Protein AF-A0A2D6NV90-F1 (afdb_monomer)

Mean predicted aligned error: 15.28 Å

Nearest PDB structures (foldseek):
  8e0m-assembly2_D  TM=3.279E-01  e=1.703E-01  synthetic construct
  8e0n-assembly1_A  TM=3.450E-01  e=5.680E-01  synthetic construct
  8e0o-assembly1_C  TM=3.415E-01  e=1.037E+00  synthetic construct
  6xr2-assembly1_C  TM=2.673E-01  e=6.603E-01  synthetic construct
  6xr2-assembly2_F  TM=3.055E-01  e=1.894E+00  synthetic construct

pLDDT: mean 77.91, std 15.34, range [31.02, 94.12]

Radius of gyration: 30.26 Å; Cα contacts (8 Å, |Δi|>4): 148; chains: 1; bounding box: 79×65×64 Å

Secondary structure (DSSP, 8-state):
--HHHHHHHHHHHTT-PPPHHHHHHHHHHHHTTS-GGGGSS-HHHHHHHHHHHHHHHHHHHHHHHHHHHTPPTTSTTHHHHHHHHHHHHHHS-HHHHHHHHHHHHHHHHHHHHHHHHH--SHHHHHHHHHHHHHHHHHHHHHHHHHTTTS-HHHHHHHHHHHHHHHHHHHHHHHHHHHHHS----TTTTS--HHHHHHHHHHHHHHGGGTS-HHHHHHHHHHHHTT-HHHHHHHHHHHHHHHHHHHHHHHHHTT-

Foldseek 3Di:
DDVVVVVVVVVVVVPDDDDPVRVVVVVVVVVVVPPPVVVVPPVVVVVVVVVCVVVVVVVVVVVLQVVLCPDAPPDPSVVVVVVVLVVVLVPDDPLCNLVSVLVVLLVNLVSLLVVLVVDDDLVVSLVSLLVSLVVLLVSLVVLVVSCVRDPVVSSVVSNVSSVVSLLVSLLSNLVVCCVPPPPPPPCSVPDGSVNSLVVLVVLLVVCVVVDDPVLNVVLVVCNVSSSVSVSVVSSSVSVVVVVVVVVVVVVVVVD

Sequence (255 aa):
MQNSDLIKKLQKLKSIQPSRAWLFNNREKLANQIPEDLWKVPGWSMAVLSLVLVVGTASLMIGIVGAAQNSLPGEVLHSLKIVSEKAQVSFVSQNKKAQLEVKFVENRVEELNQVLNNEKEPKKKVSKAREVSKKITQYKKELEQAKEEIPELAVDQVMEQAQEVSDQTLKIVASVNSDENGLELQNTQEISTEEIIARIQADLEEKEAELGEEALKQARLYFESGDYVLVLELLTNLENYDIITNIEKLEEAKE

Solvent-accessible surface area (backbone atoms only — not comparable to full-atom values): 14350 Å² total; per-residue (Å²): 135,62,70,69,61,53,52,54,53,53,58,59,53,74,72,61,73,80,50,70,69,57,52,52,58,48,50,54,55,53,55,73,68,52,63,74,69,74,73,68,58,56,73,65,58,58,53,49,51,51,47,49,50,52,53,49,52,50,50,51,50,52,51,53,51,57,56,14,69,75,40,43,92,90,42,86,44,23,64,55,33,56,52,52,51,55,50,51,51,73,77,45,58,76,96,49,33,64,63,50,51,52,51,51,49,41,52,50,47,53,39,47,47,48,58,54,72,71,45,80,52,69,74,59,32,37,58,48,26,56,55,44,42,59,51,43,52,52,49,52,53,53,45,62,64,43,48,81,80,45,69,57,74,66,46,50,56,43,47,50,53,38,48,53,48,44,48,52,25,39,51,51,44,54,51,52,51,23,77,78,72,70,48,78,59,81,61,55,90,76,62,50,67,65,57,54,51,54,47,54,51,50,53,50,63,66,39,51,85,75,41,52,73,67,58,44,51,51,37,49,54,28,50,76,69,66,38,54,57,60,29,50,49,52,63,55,51,49,67,51,46,57,54,53,56,49,48,53,55,56,53,65,73,71,113

Structure (mmCIF, N/CA/C/O backbone):
data_AF-A0A2D6NV90-F1
#
_entry.id   AF-A0A2D6NV90-F1
#
loop_
_atom_site.group_PDB
_atom_site.id
_atom_site.type_symbol
_atom_site.label_atom_id
_atom_site.label_alt_id
_atom_site.label_comp_id
_atom_site.label_asym_id
_atom_site.label_entity_id
_atom_site.label_seq_id
_atom_site.pdbx_PDB_ins_code
_atom_site.Cartn_x
_atom_site.Cartn_y
_atom_site.Cartn_z
_atom_site.occupancy
_atom_site.B_iso_or_equiv
_atom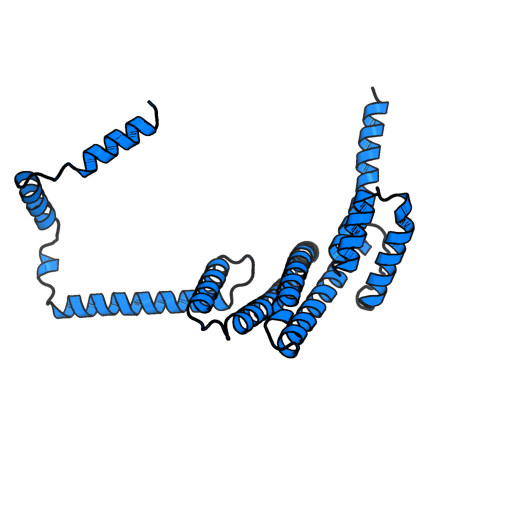_site.auth_seq_id
_atom_site.auth_comp_id
_atom_site.auth_asym_id
_atom_site.auth_atom_id
_atom_site.pdbx_PDB_model_num
ATOM 1 N N . MET A 1 1 ? 11.932 47.421 -1.265 1.00 53.19 1 MET A N 1
ATOM 2 C CA . MET A 1 1 ? 12.118 47.108 -2.703 1.00 53.19 1 MET A CA 1
ATOM 3 C C . MET A 1 1 ? 11.218 45.935 -3.043 1.00 53.19 1 MET A C 1
ATOM 5 O O . MET A 1 1 ? 11.250 44.965 -2.300 1.00 53.19 1 MET A O 1
ATOM 9 N N . GLN A 1 2 ? 10.389 46.031 -4.085 1.00 69.88 2 GLN A N 1
ATOM 10 C CA . GLN A 1 2 ? 9.477 44.949 -4.474 1.00 69.88 2 GLN A CA 1
ATOM 11 C C . GLN A 1 2 ? 10.210 43.905 -5.335 1.00 69.88 2 GLN A C 1
ATOM 13 O O . GLN A 1 2 ? 11.071 44.254 -6.143 1.00 69.88 2 GLN A O 1
ATOM 18 N N . ASN A 1 3 ? 9.866 42.623 -5.178 1.00 69.94 3 ASN A N 1
ATOM 19 C CA . ASN A 1 3 ? 10.500 41.498 -5.888 1.00 69.94 3 ASN A CA 1
ATOM 20 C C . ASN A 1 3 ? 10.468 41.650 -7.420 1.00 69.94 3 ASN A C 1
ATOM 22 O O . ASN A 1 3 ? 11.386 41.214 -8.115 1.00 69.94 3 ASN A O 1
ATOM 26 N N . SER A 1 4 ? 9.450 42.330 -7.946 1.00 75.38 4 SER A N 1
ATOM 27 C CA . SER A 1 4 ? 9.296 42.653 -9.366 1.00 75.38 4 SER A CA 1
ATOM 28 C C . SER A 1 4 ? 10.428 43.531 -9.916 1.00 75.38 4 SER A C 1
ATOM 30 O O . SER A 1 4 ? 10.895 43.307 -11.035 1.00 75.38 4 SER A O 1
ATOM 32 N N . ASP A 1 5 ? 10.928 44.488 -9.131 1.00 83.12 5 ASP A N 1
ATOM 33 C CA . ASP A 1 5 ? 12.037 45.362 -9.531 1.00 83.12 5 ASP A CA 1
ATOM 34 C C . ASP A 1 5 ? 13.367 44.609 -9.569 1.00 83.12 5 ASP A C 1
ATOM 36 O O . ASP A 1 5 ? 14.231 44.881 -10.408 1.00 83.12 5 ASP A O 1
ATOM 40 N N . LEU A 1 6 ? 13.526 43.634 -8.675 1.00 80.88 6 LEU A N 1
ATOM 41 C CA . LEU A 1 6 ? 14.703 42.774 -8.597 1.00 80.88 6 LEU A CA 1
ATOM 42 C C . LEU A 1 6 ? 14.763 41.833 -9.808 1.00 80.88 6 LEU A C 1
ATOM 44 O O . LEU A 1 6 ? 15.796 41.745 -10.469 1.00 80.88 6 LEU A O 1
ATOM 48 N N . ILE A 1 7 ? 13.626 41.238 -10.180 1.00 83.00 7 ILE A N 1
ATOM 49 C CA . ILE A 1 7 ? 13.489 40.397 -11.380 1.00 83.00 7 ILE A CA 1
ATOM 50 C C . ILE A 1 7 ? 13.808 41.195 -12.653 1.00 83.00 7 ILE A C 1
ATOM 52 O O . ILE A 1 7 ? 14.578 40.728 -13.494 1.00 83.00 7 ILE A O 1
ATOM 56 N N . LYS A 1 8 ? 13.302 42.429 -12.780 1.00 82.31 8 LYS A N 1
ATOM 57 C CA . LYS A 1 8 ? 13.612 43.304 -13.927 1.00 82.31 8 LYS A CA 1
ATOM 58 C C . LYS A 1 8 ? 15.099 43.663 -14.009 1.00 82.31 8 LYS A C 1
ATOM 60 O O . LYS A 1 8 ? 15.662 43.706 -15.104 1.00 82.31 8 LYS A O 1
ATOM 65 N N . LYS A 1 9 ? 15.760 43.908 -12.872 1.00 82.25 9 LYS A N 1
ATOM 66 C CA . LYS A 1 9 ? 17.211 44.166 -12.824 1.00 82.25 9 LYS A CA 1
ATOM 67 C C . LYS A 1 9 ? 18.023 42.930 -13.214 1.00 82.25 9 LYS A C 1
ATOM 69 O O . LYS A 1 9 ? 18.954 43.056 -14.002 1.00 82.25 9 LYS A O 1
ATOM 74 N N . LEU A 1 10 ? 17.636 41.744 -12.745 1.00 81.69 10 LEU A N 1
ATOM 75 C CA . LEU A 1 10 ? 18.283 40.478 -13.110 1.00 81.69 10 LEU A CA 1
ATOM 76 C C . LEU A 1 10 ? 18.128 40.157 -14.604 1.00 81.69 10 LEU A C 1
ATOM 78 O O . LEU A 1 10 ? 19.083 39.723 -15.245 1.00 81.69 10 LEU A O 1
ATOM 82 N N . GLN A 1 11 ? 16.964 40.437 -15.194 1.00 82.38 11 GLN A N 1
ATOM 83 C CA . GLN A 1 11 ? 16.749 40.267 -16.634 1.00 82.38 11 GLN A CA 1
ATOM 84 C C . GLN A 1 11 ? 17.648 41.180 -17.483 1.00 82.38 11 GLN A C 1
ATOM 86 O O . GLN A 1 11 ? 18.119 40.749 -18.531 1.00 82.38 11 GLN A O 1
ATOM 91 N N . LYS A 1 12 ? 17.966 42.397 -17.018 1.00 83.12 12 LYS A N 1
ATOM 92 C CA . LYS A 1 12 ? 18.935 43.282 -17.694 1.00 83.12 12 LYS A CA 1
ATOM 93 C C . LYS A 1 12 ? 20.376 42.765 -17.640 1.00 83.12 12 LYS A C 1
ATOM 95 O O . LYS A 1 12 ? 21.166 43.078 -18.526 1.00 83.12 12 LYS A O 1
ATOM 100 N N . LEU A 1 13 ? 20.732 41.965 -16.635 1.00 79.94 13 LEU A N 1
ATOM 101 C CA . LEU A 1 13 ? 22.067 41.363 -16.542 1.00 79.94 13 LEU A CA 1
ATOM 102 C C . LEU A 1 13 ? 22.249 40.203 -17.530 1.00 79.94 13 LEU A C 1
ATOM 104 O O . LEU A 1 13 ? 23.360 39.989 -18.003 1.00 79.94 13 LEU A O 1
ATOM 108 N N . LYS A 1 14 ? 21.166 39.511 -17.922 1.00 75.44 14 LYS A N 1
ATOM 109 C CA . LYS A 1 14 ? 21.206 38.456 -18.956 1.00 75.44 14 LYS A CA 1
ATOM 110 C C . LYS A 1 14 ? 21.685 38.958 -20.325 1.00 75.44 14 LYS A C 1
ATOM 112 O O . LYS A 1 14 ? 22.205 38.164 -21.099 1.00 75.44 14 LYS A O 1
ATOM 117 N N . SER A 1 15 ? 21.513 40.248 -20.627 1.00 78.06 15 SER A N 1
ATOM 118 C CA . SER A 1 15 ? 21.966 40.861 -21.886 1.00 78.06 15 SER A CA 1
ATOM 119 C C . SER A 1 15 ? 23.406 41.383 -21.852 1.00 78.06 15 SER A C 1
ATOM 121 O O . SER A 1 15 ? 23.913 41.820 -22.883 1.00 78.06 15 SER A O 1
ATOM 123 N N . ILE A 1 16 ? 24.078 41.359 -20.696 1.00 80.88 16 ILE A N 1
ATOM 124 C CA . ILE A 1 16 ? 25.475 41.790 -20.591 1.00 80.88 16 ILE A CA 1
ATOM 125 C C . ILE A 1 16 ? 26.361 40.627 -21.031 1.00 80.88 16 ILE A C 1
ATOM 127 O O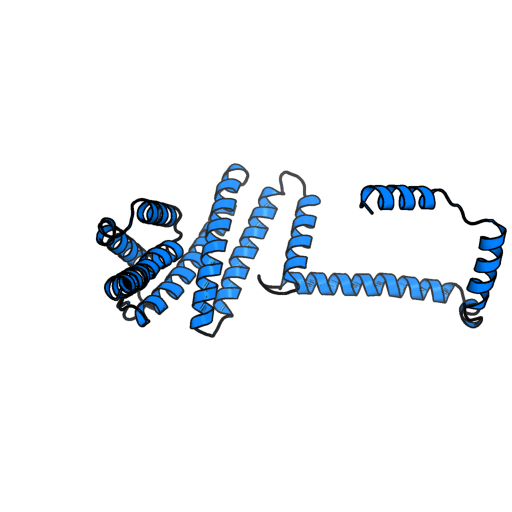 . ILE A 1 16 ? 26.567 39.668 -20.291 1.00 80.88 16 ILE A O 1
ATOM 131 N N . GLN A 1 17 ? 26.894 40.714 -22.247 1.00 80.88 17 GLN A N 1
ATOM 132 C CA . GLN A 1 17 ? 27.950 39.809 -22.684 1.00 80.88 17 GLN A CA 1
ATOM 133 C C . GLN A 1 17 ? 29.301 40.287 -22.136 1.00 80.88 17 GLN A C 1
ATOM 135 O O . GLN A 1 17 ? 29.578 41.491 -22.151 1.00 80.88 17 GLN A O 1
ATOM 140 N N . PRO A 1 18 ? 30.161 39.374 -21.657 1.00 80.06 18 PRO A N 1
ATOM 141 C CA . PRO A 1 18 ? 31.500 39.744 -21.235 1.00 80.06 18 PRO A CA 1
ATOM 142 C C . PRO A 1 18 ? 32.280 40.320 -22.420 1.00 80.06 18 PRO A C 1
ATOM 144 O O . PRO A 1 18 ? 32.229 39.802 -23.538 1.00 80.06 18 PRO A O 1
ATOM 147 N N . SER A 1 19 ? 33.020 41.401 -22.179 1.00 88.00 19 SER A N 1
ATOM 148 C CA . SER A 1 19 ? 33.868 41.989 -23.214 1.00 88.00 19 SER A CA 1
ATOM 149 C C . SER A 1 19 ? 34.953 40.994 -23.638 1.00 88.00 19 SER A C 1
ATOM 151 O O . SER A 1 19 ? 35.414 40.174 -22.839 1.00 88.00 19 SER A O 1
ATOM 153 N N . ARG A 1 20 ? 35.414 41.082 -24.893 1.00 86.88 20 ARG A N 1
ATOM 154 C CA . ARG A 1 20 ? 36.513 40.228 -25.379 1.00 86.88 20 ARG A CA 1
ATOM 155 C C . ARG A 1 20 ? 37.744 40.322 -24.474 1.00 86.88 20 ARG A C 1
ATOM 157 O O . ARG A 1 20 ? 38.328 39.297 -24.155 1.00 86.88 20 ARG A O 1
ATOM 164 N N . ALA A 1 21 ? 38.089 41.522 -24.007 1.00 88.75 21 ALA A N 1
ATOM 165 C CA . ALA A 1 21 ? 39.213 41.735 -23.095 1.00 88.75 21 ALA A CA 1
ATOM 166 C C . ALA A 1 21 ? 39.038 40.991 -21.759 1.00 88.75 21 ALA A C 1
ATOM 168 O O . ALA A 1 21 ? 39.978 40.369 -21.270 1.00 88.75 21 ALA A O 1
ATOM 169 N N .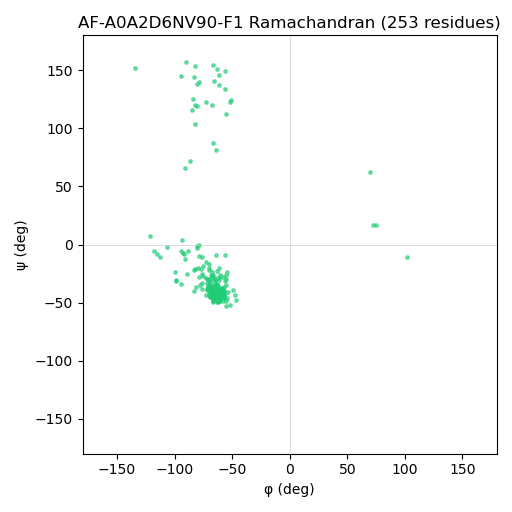 TRP A 1 22 ? 37.826 40.996 -21.194 1.00 88.75 22 TRP A N 1
ATOM 170 C CA . TRP A 1 22 ? 37.527 40.230 -19.986 1.00 88.75 22 TRP A CA 1
ATOM 171 C C . TRP A 1 22 ? 37.646 38.721 -20.235 1.00 88.75 22 TRP A C 1
ATOM 173 O O . TRP A 1 22 ? 38.246 38.021 -19.423 1.00 88.75 22 TRP A O 1
ATOM 183 N N . LEU A 1 23 ? 37.143 38.219 -21.369 1.00 88.69 23 LEU A N 1
ATOM 184 C CA . LEU A 1 23 ? 37.265 36.802 -21.735 1.00 88.69 23 LEU A CA 1
ATOM 185 C C . LEU A 1 23 ? 38.727 36.370 -21.893 1.00 88.69 23 LEU A C 1
ATOM 187 O O . LEU A 1 23 ? 39.099 35.325 -21.368 1.00 88.69 23 LEU A O 1
ATOM 191 N N . PHE A 1 24 ? 39.557 37.170 -22.567 1.00 88.62 24 PHE A N 1
ATOM 192 C CA . PHE A 1 24 ? 40.983 36.874 -22.737 1.00 88.62 24 PHE A CA 1
ATOM 193 C C . PHE A 1 24 ? 41.720 36.827 -21.393 1.00 88.62 24 PHE A C 1
ATOM 195 O O . PHE A 1 24 ? 42.359 35.820 -21.094 1.00 88.62 24 PHE A O 1
ATOM 202 N N . ASN A 1 25 ? 41.540 37.839 -20.539 1.00 88.62 25 ASN A N 1
ATOM 203 C CA . ASN A 1 25 ? 42.205 37.896 -19.234 1.00 88.62 25 ASN A CA 1
ATOM 204 C C . ASN A 1 25 ? 41.769 36.766 -18.291 1.00 88.62 25 ASN A C 1
ATOM 206 O O . ASN A 1 25 ? 42.568 36.275 -17.496 1.00 88.62 25 ASN A O 1
ATOM 210 N N . ASN A 1 26 ? 40.501 36.347 -18.346 1.00 85.56 26 ASN A N 1
ATOM 211 C CA . ASN A 1 26 ? 40.032 35.232 -17.524 1.00 85.56 26 ASN A CA 1
ATOM 212 C C . ASN A 1 26 ? 40.461 33.882 -18.093 1.00 85.56 26 ASN A C 1
ATOM 214 O O . ASN A 1 26 ? 40.797 32.990 -17.323 1.00 85.56 26 ASN A O 1
ATOM 218 N N . ARG A 1 27 ? 40.515 33.731 -19.421 1.00 86.12 27 ARG A N 1
ATOM 219 C CA . ARG A 1 27 ? 41.008 32.505 -20.055 1.00 86.12 27 ARG A CA 1
ATOM 220 C C . ARG A 1 27 ? 42.461 32.233 -19.686 1.00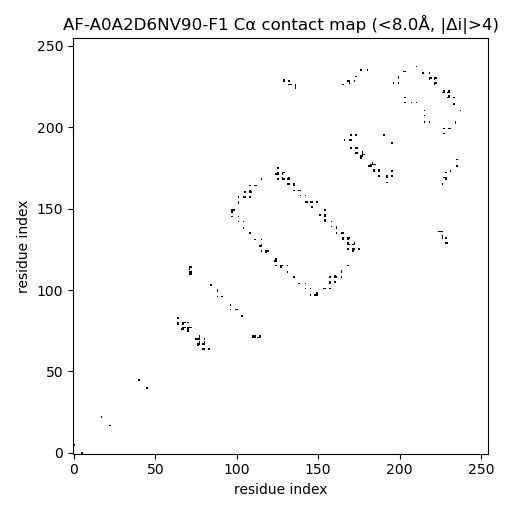 86.12 27 ARG A C 1
ATOM 222 O O . ARG A 1 27 ? 42.787 31.098 -19.371 1.00 86.12 27 ARG A O 1
ATOM 229 N N . GLU A 1 28 ? 43.302 33.259 -19.689 1.00 83.88 28 GLU A N 1
ATOM 230 C CA . GLU A 1 28 ? 44.704 33.143 -19.284 1.00 83.88 28 GLU A CA 1
ATOM 231 C C . GLU A 1 28 ? 44.838 32.772 -17.799 1.00 83.88 28 GLU A C 1
ATOM 233 O O . GLU A 1 28 ? 45.548 31.831 -17.453 1.00 83.88 28 GLU A O 1
ATOM 238 N N . LYS A 1 29 ? 44.074 33.429 -16.916 1.00 85.75 29 LYS A N 1
ATOM 239 C CA . LYS A 1 29 ? 44.059 33.100 -15.481 1.00 85.75 29 LYS A CA 1
ATOM 240 C C . LYS A 1 29 ? 43.588 31.674 -15.201 1.00 85.75 29 LYS A C 1
ATOM 242 O O . LYS A 1 29 ? 44.168 31.015 -14.348 1.00 85.75 29 LYS A O 1
ATOM 247 N N . LEU A 1 30 ? 42.557 31.205 -15.903 1.00 83.44 30 LEU A N 1
ATOM 248 C CA . LEU A 1 30 ? 42.047 29.840 -15.766 1.00 83.44 30 LEU A CA 1
ATOM 249 C C . LEU A 1 30 ? 43.023 28.814 -16.347 1.00 83.44 30 LEU A C 1
ATOM 251 O O . LEU A 1 30 ? 43.231 27.773 -15.737 1.00 83.44 30 LEU A O 1
ATOM 255 N N . ALA A 1 31 ? 43.658 29.114 -17.483 1.00 78.00 31 ALA A N 1
ATOM 256 C CA . ALA A 1 31 ? 44.674 28.245 -18.073 1.00 78.00 31 ALA A CA 1
ATOM 257 C C . ALA A 1 31 ? 45.870 28.055 -17.128 1.00 78.00 31 ALA A C 1
ATOM 259 O O . ALA A 1 31 ? 46.335 26.933 -16.961 1.00 78.00 31 ALA A O 1
ATOM 260 N N . ASN A 1 32 ? 46.288 29.118 -16.436 1.00 78.88 32 ASN A N 1
ATOM 261 C CA . ASN A 1 32 ? 47.392 29.079 -15.474 1.00 78.88 32 ASN A CA 1
ATOM 262 C C . ASN A 1 32 ? 47.025 28.421 -14.127 1.00 78.88 32 ASN A C 1
ATOM 264 O O . ASN A 1 32 ? 47.909 28.172 -13.312 1.00 78.88 32 ASN A O 1
ATOM 268 N N . GLN A 1 33 ? 45.739 28.148 -13.867 1.00 81.06 33 GLN A N 1
ATOM 269 C CA . GLN A 1 33 ? 45.278 27.404 -12.684 1.00 81.06 33 GLN A CA 1
ATOM 270 C C . GLN A 1 33 ? 45.185 25.892 -12.925 1.00 81.06 33 GLN A C 1
ATOM 272 O O . GLN A 1 33 ? 45.034 25.134 -11.968 1.00 81.06 33 GLN A O 1
ATOM 277 N N . ILE A 1 34 ? 45.268 25.443 -14.180 1.00 72.94 34 ILE A N 1
ATOM 278 C CA . ILE A 1 34 ? 45.295 24.020 -14.516 1.00 72.94 34 ILE A CA 1
ATOM 279 C C . ILE A 1 34 ? 46.753 23.554 -14.388 1.00 72.94 34 ILE A C 1
ATOM 281 O O . ILE A 1 34 ? 47.595 24.047 -15.139 1.00 72.94 34 ILE A O 1
ATOM 285 N N . PRO A 1 35 ? 47.088 22.635 -13.463 1.00 76.75 35 PRO A N 1
ATOM 286 C CA . PRO A 1 35 ? 48.463 22.171 -13.296 1.00 76.75 35 PRO A CA 1
ATOM 287 C C . PRO A 1 35 ? 49.021 21.602 -14.607 1.00 76.75 35 PRO A C 1
ATOM 289 O O . PRO A 1 35 ? 48.353 20.810 -15.273 1.00 76.75 35 PRO A O 1
ATOM 292 N N . GLU A 1 36 ? 50.251 21.986 -14.971 1.00 69.00 36 GLU A N 1
ATOM 293 C CA . GLU A 1 36 ? 50.894 21.599 -16.241 1.00 69.00 36 GLU A CA 1
ATOM 294 C C . GLU A 1 36 ? 50.952 20.077 -16.457 1.00 69.00 36 GLU A C 1
ATOM 296 O O . GLU A 1 36 ? 50.945 19.598 -17.591 1.00 69.00 36 GLU A O 1
ATOM 301 N N . ASP A 1 37 ? 50.953 19.299 -15.374 1.00 69.19 37 ASP A N 1
ATOM 302 C CA . ASP A 1 37 ? 50.997 17.838 -15.419 1.00 69.19 37 ASP A CA 1
ATOM 303 C C . ASP A 1 37 ? 49.697 17.199 -15.938 1.00 69.19 37 ASP A C 1
ATOM 305 O O . ASP A 1 37 ? 49.736 16.088 -16.469 1.00 69.19 37 ASP A O 1
ATOM 309 N N . LEU A 1 38 ? 48.562 17.912 -15.897 1.00 63.81 38 LEU A N 1
ATOM 310 C CA . LEU A 1 38 ? 47.307 17.467 -16.522 1.00 63.81 38 LEU A CA 1
ATOM 311 C C . LEU A 1 38 ? 47.358 17.497 -18.056 1.00 63.81 38 LEU A C 1
ATOM 313 O O . LEU A 1 38 ? 46.529 16.859 -18.696 1.00 63.81 38 LEU A O 1
ATOM 317 N N . TRP A 1 39 ? 48.321 18.195 -18.662 1.00 62.78 39 TRP A N 1
ATOM 318 C CA . TRP A 1 39 ? 48.512 18.214 -20.119 1.00 62.78 39 TRP A CA 1
ATOM 319 C C . TRP A 1 39 ? 49.499 17.146 -20.607 1.00 62.78 39 TRP A C 1
ATOM 321 O O . TRP A 1 39 ? 49.635 16.934 -21.810 1.00 62.78 39 TRP A O 1
ATOM 331 N N . LYS A 1 40 ? 50.175 16.455 -19.678 1.00 71.69 40 LYS A N 1
ATOM 332 C CA . LYS A 1 40 ? 51.143 15.382 -19.964 1.00 71.69 40 LYS A CA 1
ATOM 333 C C . LYS A 1 40 ? 50.510 13.988 -19.965 1.00 71.69 40 LYS A C 1
ATOM 335 O O . LYS A 1 40 ? 51.182 13.021 -20.321 1.00 71.69 40 LYS A O 1
ATOM 340 N N . VAL A 1 41 ? 49.237 13.860 -19.580 1.00 63.38 41 VAL A N 1
ATOM 341 C CA . VAL A 1 41 ? 48.518 12.581 -19.661 1.00 63.38 41 VAL A CA 1
ATOM 342 C C . VAL A 1 41 ? 48.204 12.272 -21.129 1.00 63.38 41 VAL A C 1
ATOM 344 O O . VAL A 1 41 ? 47.569 13.082 -21.806 1.00 63.38 41 VAL A O 1
ATOM 347 N N . PRO A 1 42 ? 48.646 11.120 -21.657 1.00 75.44 42 PRO A N 1
ATOM 348 C CA . PRO A 1 42 ? 48.423 10.785 -23.055 1.00 75.44 42 PRO A CA 1
ATOM 349 C C . PRO A 1 42 ? 46.921 10.601 -23.324 1.00 75.44 42 PRO A C 1
ATOM 351 O O . PRO A 1 42 ? 46.214 10.024 -22.511 1.00 75.44 42 PRO A O 1
ATOM 354 N N . GLY A 1 43 ? 46.408 11.064 -24.470 1.00 67.75 43 GLY A N 1
ATOM 355 C CA . GLY A 1 43 ? 44.955 11.180 -24.710 1.00 67.75 43 GLY A CA 1
ATOM 356 C C . GLY A 1 43 ? 44.122 9.900 -24.507 1.00 67.75 43 GLY A C 1
ATOM 357 O O . GLY A 1 43 ? 42.936 9.979 -24.193 1.00 67.75 43 GLY A O 1
ATOM 358 N N . TRP A 1 44 ? 44.737 8.718 -24.611 1.00 61.22 44 TRP A N 1
ATOM 359 C CA . TRP A 1 44 ? 44.090 7.440 -24.310 1.00 61.22 44 TRP A CA 1
ATOM 360 C C . TRP A 1 44 ? 43.824 7.234 -22.810 1.00 61.22 44 TRP A C 1
ATOM 362 O O . TRP A 1 44 ? 42.827 6.608 -22.466 1.00 61.22 44 TRP A O 1
ATOM 372 N N . SER A 1 45 ? 44.637 7.795 -21.907 1.00 70.12 45 SER A N 1
ATOM 373 C CA . SER A 1 45 ? 44.400 7.706 -20.460 1.00 70.12 45 SER A CA 1
ATOM 374 C C . SER A 1 45 ? 43.193 8.541 -20.030 1.00 70.12 45 SER A C 1
ATOM 376 O O . SER A 1 45 ? 42.422 8.094 -19.187 1.00 70.12 45 SER A O 1
ATOM 378 N N . MET A 1 46 ? 42.957 9.693 -20.667 1.00 72.88 46 MET A N 1
ATOM 379 C CA . MET A 1 46 ? 41.745 10.497 -20.456 1.00 72.88 46 MET A CA 1
ATOM 380 C C . MET A 1 46 ? 40.491 9.808 -21.008 1.00 72.88 46 MET A C 1
ATOM 382 O O . MET A 1 46 ? 39.433 9.888 -20.388 1.00 72.88 46 MET A O 1
ATOM 386 N N . ALA A 1 47 ? 40.606 9.093 -22.133 1.00 74.00 47 ALA A N 1
ATOM 387 C CA . ALA A 1 47 ? 39.514 8.288 -22.683 1.00 74.00 47 ALA A CA 1
ATOM 388 C C . ALA A 1 47 ? 39.188 7.061 -21.810 1.00 74.00 47 ALA A C 1
ATOM 390 O O . ALA A 1 47 ? 38.023 6.728 -21.613 1.00 74.00 47 ALA A O 1
ATOM 391 N N . VAL A 1 48 ? 40.204 6.405 -21.242 1.00 75.12 48 VAL A N 1
ATOM 392 C CA . VAL A 1 48 ? 40.009 5.308 -20.282 1.00 75.12 48 VAL A CA 1
ATOM 393 C C . VAL A 1 48 ? 39.417 5.837 -18.978 1.00 75.12 48 VAL A C 1
ATOM 395 O O . VAL A 1 48 ? 38.476 5.244 -18.461 1.00 75.12 48 VAL A O 1
ATOM 398 N N . LEU A 1 49 ? 39.902 6.973 -18.468 1.00 78.12 49 LEU A N 1
ATOM 399 C CA . LEU A 1 49 ? 39.367 7.594 -17.258 1.00 78.12 49 LEU A CA 1
ATOM 400 C C . LEU A 1 49 ? 37.898 7.988 -17.437 1.00 78.12 49 LEU A C 1
ATOM 402 O O . LEU A 1 49 ? 37.094 7.696 -16.559 1.00 78.12 49 LEU A O 1
ATOM 406 N N . SER A 1 50 ? 37.527 8.598 -18.569 1.00 76.31 50 SER A N 1
ATOM 407 C CA . SER A 1 50 ? 36.135 8.966 -18.848 1.00 76.31 50 SER A CA 1
ATOM 408 C C . SER A 1 50 ? 35.238 7.739 -19.003 1.00 76.31 50 SER A C 1
ATOM 410 O O . SER A 1 50 ? 34.141 7.724 -18.449 1.00 76.31 50 SER A O 1
ATOM 412 N N . LEU A 1 51 ? 35.713 6.682 -19.667 1.00 75.00 51 LEU A N 1
ATOM 413 C CA . LEU A 1 51 ? 34.986 5.420 -19.777 1.00 75.00 51 LEU A CA 1
ATOM 414 C C . LEU A 1 51 ? 34.786 4.763 -18.405 1.00 75.00 51 LEU A C 1
ATOM 416 O O . LEU A 1 51 ? 33.675 4.348 -18.094 1.00 75.00 51 LEU A O 1
ATOM 420 N N . VAL A 1 52 ? 35.820 4.710 -17.563 1.00 76.00 52 VAL A N 1
ATOM 421 C CA . VAL A 1 52 ? 35.727 4.179 -16.192 1.00 76.00 52 VAL A CA 1
ATOM 422 C C . VAL A 1 52 ? 34.778 5.020 -15.344 1.00 76.00 52 VAL A C 1
ATOM 424 O O . VAL A 1 52 ? 34.007 4.462 -14.571 1.00 76.00 52 VAL A O 1
ATOM 427 N N . LEU A 1 53 ? 34.770 6.344 -15.509 1.00 77.31 53 LEU A N 1
ATOM 428 C CA . LEU A 1 53 ? 33.833 7.224 -14.812 1.00 77.31 53 LEU A CA 1
ATOM 429 C C . LEU A 1 53 ? 32.393 6.963 -15.261 1.00 77.31 53 LEU A C 1
ATOM 431 O O . LEU A 1 53 ? 31.513 6.829 -14.419 1.00 77.31 53 LEU A O 1
ATOM 435 N N . VAL A 1 54 ? 32.146 6.827 -16.564 1.00 76.94 54 VAL A N 1
ATOM 436 C CA . VAL A 1 54 ? 30.810 6.541 -17.113 1.00 76.94 54 VAL A CA 1
ATOM 437 C C . VAL A 1 54 ? 30.329 5.148 -16.705 1.00 76.94 54 VAL A C 1
ATOM 439 O O . VAL A 1 54 ? 29.225 5.008 -16.191 1.00 76.94 54 VAL A O 1
ATOM 442 N N . VAL A 1 55 ? 31.156 4.115 -16.871 1.00 72.25 55 VAL A N 1
ATOM 443 C CA . VAL A 1 55 ? 30.800 2.733 -16.514 1.00 72.25 55 VAL A CA 1
ATOM 444 C C . VAL A 1 55 ? 30.689 2.569 -14.999 1.00 72.25 55 VAL A C 1
ATOM 446 O O . VAL A 1 55 ? 29.759 1.927 -14.515 1.00 72.25 55 VAL A O 1
ATOM 449 N N . GLY A 1 56 ? 31.596 3.178 -14.235 1.00 69.62 56 GLY A N 1
ATOM 450 C CA . GLY A 1 56 ? 31.586 3.150 -12.776 1.00 69.62 56 GLY A CA 1
ATOM 451 C C . GLY A 1 56 ? 30.366 3.860 -12.196 1.00 69.62 56 GLY A C 1
ATOM 452 O O . GLY A 1 56 ? 29.680 3.297 -11.347 1.00 69.62 56 GLY A O 1
ATOM 453 N N . THR A 1 57 ? 30.027 5.050 -12.700 1.00 67.19 57 THR A N 1
ATOM 454 C CA . THR A 1 57 ? 28.808 5.760 -12.273 1.00 67.19 57 THR A CA 1
ATOM 455 C C . THR A 1 57 ? 27.538 5.039 -12.712 1.00 67.19 57 THR A C 1
ATOM 457 O O . THR A 1 57 ? 26.612 4.935 -11.913 1.00 67.19 57 THR A O 1
ATOM 460 N N . ALA A 1 58 ? 27.499 4.460 -13.915 1.00 65.25 58 ALA A N 1
ATOM 461 C CA . ALA A 1 58 ? 26.375 3.634 -14.349 1.00 65.25 58 ALA A CA 1
ATOM 462 C C . ALA A 1 58 ? 26.195 2.399 -13.450 1.00 65.25 58 ALA A C 1
ATOM 464 O O . ALA A 1 58 ? 25.080 2.104 -13.031 1.00 65.25 58 ALA A O 1
ATOM 465 N N . SER A 1 59 ? 27.285 1.721 -13.084 1.00 61.41 59 SER A N 1
ATOM 466 C CA . SER A 1 59 ? 27.250 0.543 -12.205 1.00 61.41 59 SER A CA 1
ATOM 467 C C . SER A 1 59 ? 26.780 0.895 -10.791 1.00 61.41 59 SER A C 1
ATOM 469 O O . SER A 1 59 ? 25.963 0.177 -10.219 1.00 61.41 59 SER A O 1
ATOM 471 N N . LEU A 1 60 ? 27.235 2.030 -10.246 1.00 67.44 60 LEU A N 1
ATOM 472 C CA . LEU A 1 60 ? 26.758 2.544 -8.959 1.00 67.44 60 LEU A CA 1
ATOM 473 C C . LEU A 1 60 ? 25.261 2.869 -9.007 1.00 67.44 60 LEU A C 1
ATOM 475 O O . LEU A 1 60 ? 24.525 2.484 -8.104 1.00 67.44 60 LEU A O 1
ATOM 479 N N . MET A 1 61 ? 24.795 3.516 -10.077 1.00 64.62 61 MET A N 1
ATOM 480 C CA . MET A 1 61 ? 23.376 3.837 -10.252 1.00 64.62 61 MET A CA 1
ATOM 481 C C . MET A 1 61 ? 22.514 2.573 -10.374 1.00 64.62 61 MET A C 1
ATOM 483 O O . MET A 1 61 ? 21.459 2.501 -9.748 1.00 64.62 61 MET A O 1
ATOM 487 N N . ILE A 1 62 ? 22.976 1.549 -11.100 1.00 68.88 62 ILE A N 1
ATOM 488 C CA . ILE A 1 62 ? 22.291 0.248 -11.188 1.00 68.88 62 ILE A CA 1
ATOM 489 C C . ILE A 1 62 ? 22.219 -0.419 -9.808 1.00 68.88 62 ILE A C 1
ATOM 491 O O . ILE A 1 62 ? 21.159 -0.913 -9.428 1.00 68.88 62 ILE A O 1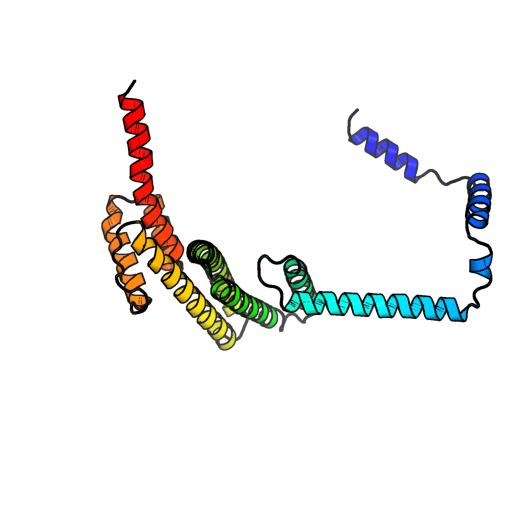
ATOM 495 N N . GLY A 1 63 ? 23.307 -0.390 -9.031 1.00 69.81 63 GLY A N 1
ATOM 496 C CA . GLY A 1 63 ? 23.329 -0.929 -7.669 1.00 69.81 63 GLY A CA 1
ATOM 497 C C . GLY A 1 63 ? 22.347 -0.225 -6.727 1.00 69.81 63 GLY A C 1
ATOM 498 O O . GLY A 1 63 ? 21.630 -0.888 -5.981 1.00 69.81 63 GLY A O 1
ATOM 499 N N . ILE A 1 64 ? 22.256 1.107 -6.800 1.00 67.62 64 ILE A N 1
ATOM 500 C CA . ILE A 1 64 ? 21.321 1.905 -5.990 1.00 67.62 64 ILE A CA 1
ATOM 501 C C . ILE A 1 64 ? 19.865 1.604 -6.373 1.00 67.62 64 ILE A C 1
ATOM 503 O O . ILE A 1 64 ? 19.021 1.448 -5.493 1.00 67.62 64 ILE A O 1
ATOM 507 N N . VAL A 1 65 ? 19.563 1.480 -7.671 1.00 70.00 65 VAL A N 1
ATOM 508 C CA . VAL A 1 65 ? 18.217 1.111 -8.140 1.00 70.00 65 VAL A CA 1
ATOM 509 C C . VAL A 1 65 ? 17.861 -0.314 -7.716 1.00 70.00 65 VAL A C 1
ATOM 511 O O . VAL A 1 65 ? 16.747 -0.542 -7.255 1.00 70.00 65 VAL A O 1
ATOM 514 N N . GLY A 1 66 ? 18.801 -1.259 -7.803 1.00 71.81 66 GLY A N 1
ATOM 515 C CA . GLY A 1 66 ? 18.602 -2.629 -7.326 1.00 71.81 66 GLY A CA 1
ATOM 516 C C . GLY A 1 66 ? 18.320 -2.692 -5.823 1.00 71.81 66 GLY A C 1
ATOM 517 O O . GLY A 1 66 ? 17.386 -3.364 -5.400 1.00 71.81 66 GLY A O 1
ATOM 518 N N . ALA A 1 67 ? 19.058 -1.928 -5.013 1.00 73.81 67 ALA A N 1
ATOM 519 C CA . ALA A 1 67 ? 18.790 -1.817 -3.579 1.00 73.81 67 ALA A CA 1
ATOM 520 C C . ALA A 1 67 ? 17.421 -1.174 -3.288 1.00 73.81 67 ALA A C 1
ATOM 522 O O . ALA A 1 67 ? 16.719 -1.606 -2.377 1.00 73.81 67 ALA A O 1
ATOM 523 N N . ALA A 1 68 ? 17.006 -0.186 -4.087 1.00 79.12 68 ALA A N 1
ATOM 524 C CA . ALA A 1 68 ? 15.694 0.442 -3.954 1.00 79.12 68 ALA A CA 1
ATOM 525 C C . ALA A 1 68 ? 14.534 -0.520 -4.261 1.00 79.12 68 ALA A C 1
ATOM 527 O O . ALA A 1 68 ? 13.472 -0.380 -3.661 1.00 79.12 68 ALA A O 1
ATOM 528 N N . GLN A 1 69 ? 14.712 -1.522 -5.130 1.00 79.56 69 GLN A N 1
ATOM 529 C CA . GLN A 1 69 ? 13.651 -2.496 -5.431 1.00 79.56 69 GLN A CA 1
ATOM 530 C C . GLN A 1 69 ? 13.216 -3.310 -4.206 1.00 79.56 69 GLN A C 1
ATOM 532 O O . GLN A 1 69 ? 12.038 -3.643 -4.104 1.00 79.56 69 GLN A O 1
ATOM 537 N N . ASN A 1 70 ? 14.122 -3.548 -3.256 1.00 84.12 70 ASN A N 1
ATOM 538 C CA . ASN A 1 70 ? 13.834 -4.273 -2.014 1.00 84.12 70 ASN A CA 1
ATOM 539 C C . ASN A 1 70 ? 13.457 -3.352 -0.845 1.00 84.12 70 ASN A C 1
ATOM 541 O O . ASN A 1 70 ? 13.320 -3.829 0.277 1.00 84.12 70 ASN A O 1
ATOM 545 N N . SER A 1 71 ? 13.343 -2.042 -1.081 1.00 88.50 71 SER A N 1
ATOM 546 C CA . SER A 1 71 ? 13.028 -1.101 -0.008 1.00 88.50 71 SER A CA 1
ATOM 547 C C . SER A 1 71 ? 11.543 -1.101 0.340 1.00 88.50 71 SER A C 1
ATOM 549 O O . SER A 1 71 ? 10.689 -1.150 -0.549 1.00 88.50 71 SER A O 1
ATOM 551 N N . LEU A 1 72 ? 11.250 -1.021 1.636 1.00 90.56 72 LEU A N 1
ATOM 552 C CA . LEU A 1 72 ? 9.891 -1.017 2.175 1.00 90.56 72 LEU A CA 1
ATOM 553 C C . LEU A 1 72 ? 9.313 0.403 2.289 1.00 90.56 72 LEU A C 1
ATOM 555 O O . LEU A 1 72 ? 10.063 1.381 2.404 1.00 90.56 72 LEU A O 1
ATOM 559 N N . PRO A 1 73 ? 7.975 0.552 2.309 1.00 87.25 73 PRO A N 1
ATOM 560 C CA . PRO A 1 73 ? 7.327 1.824 2.588 1.00 87.25 73 PRO A CA 1
ATOM 561 C C . PRO A 1 73 ? 7.846 2.457 3.886 1.00 87.25 73 PRO A C 1
ATOM 563 O O . PRO A 1 73 ? 7.759 1.867 4.959 1.00 87.25 73 PRO A O 1
ATOM 566 N N . GLY A 1 74 ? 8.366 3.683 3.781 1.00 84.50 74 GLY A N 1
ATOM 567 C CA . GLY A 1 74 ? 8.976 4.423 4.895 1.00 84.50 74 GLY A CA 1
ATOM 568 C C . GLY A 1 74 ? 10.509 4.423 4.895 1.00 84.50 74 GLY A C 1
ATOM 569 O O . GLY A 1 74 ? 11.116 5.222 5.606 1.00 84.50 74 GLY A O 1
ATOM 570 N N . GLU A 1 75 ? 11.153 3.602 4.065 1.00 88.25 75 GLU A N 1
ATOM 571 C CA . GLU A 1 75 ? 12.605 3.622 3.895 1.00 88.25 75 GLU A CA 1
ATOM 572 C C . GLU A 1 75 ? 13.066 4.714 2.918 1.00 88.25 75 GLU A C 1
ATOM 574 O O . GLU A 1 75 ? 12.354 5.113 1.996 1.00 88.25 75 GLU A O 1
ATOM 579 N N . VAL A 1 76 ? 14.307 5.184 3.079 1.00 87.06 76 VAL A N 1
ATOM 580 C CA . VAL A 1 76 ? 14.866 6.296 2.284 1.00 87.06 76 VAL A CA 1
ATOM 581 C C . VAL A 1 76 ? 14.864 5.996 0.779 1.00 87.06 76 VAL A C 1
ATOM 583 O O . VAL A 1 76 ? 14.558 6.870 -0.033 1.00 87.06 76 VAL A O 1
ATOM 586 N N . LEU A 1 77 ? 15.186 4.756 0.395 1.00 90.38 77 LEU A N 1
ATOM 587 C CA . LEU A 1 77 ? 15.285 4.344 -1.009 1.00 90.38 77 LEU A CA 1
ATOM 588 C C . LEU A 1 77 ? 13.924 4.066 -1.663 1.00 90.38 77 LEU A C 1
ATOM 590 O O . LEU A 1 77 ? 13.841 3.978 -2.889 1.00 90.38 77 LEU A O 1
ATOM 594 N N . HIS A 1 78 ? 12.846 4.028 -0.882 1.00 90.25 78 HIS A N 1
ATOM 595 C CA . HIS A 1 78 ? 11.506 3.747 -1.382 1.00 90.25 78 HIS A CA 1
ATOM 596 C C . HIS A 1 78 ? 11.014 4.809 -2.366 1.00 90.25 78 HIS A C 1
ATOM 598 O O . HIS A 1 78 ? 10.423 4.501 -3.400 1.00 90.25 78 HIS A O 1
ATOM 604 N N . SER A 1 79 ? 11.334 6.077 -2.106 1.00 88.56 79 SER A N 1
ATOM 605 C CA . SER A 1 79 ? 11.033 7.176 -3.029 1.00 88.56 79 SER A CA 1
ATOM 606 C C . SER A 1 79 ? 11.643 6.942 -4.413 1.00 88.56 79 SER A C 1
ATOM 608 O O . SER A 1 79 ? 11.017 7.249 -5.427 1.00 88.56 79 SER A O 1
ATOM 610 N N . LEU A 1 80 ? 12.844 6.354 -4.471 1.00 89.31 80 LEU A N 1
ATOM 611 C CA . LEU A 1 80 ? 13.493 6.021 -5.734 1.00 89.31 80 LEU A CA 1
ATOM 612 C C . LEU A 1 80 ? 12.794 4.852 -6.441 1.00 89.31 80 LEU A C 1
ATOM 614 O O . LEU A 1 80 ? 12.641 4.905 -7.662 1.00 89.31 80 LEU A O 1
ATOM 618 N N . LYS A 1 81 ? 12.310 3.848 -5.692 1.00 92.19 81 LYS A N 1
ATOM 619 C CA . LYS A 1 81 ? 11.492 2.750 -6.236 1.00 92.19 81 LYS A CA 1
ATOM 620 C C . LYS A 1 81 ? 10.265 3.299 -6.964 1.00 92.19 81 LYS A C 1
ATOM 622 O O . LYS A 1 81 ? 10.120 3.040 -8.158 1.00 92.19 81 LYS A O 1
ATOM 627 N N . ILE A 1 82 ? 9.483 4.153 -6.297 1.00 91.94 82 ILE A N 1
ATOM 628 C CA . ILE A 1 82 ? 8.275 4.783 -6.861 1.00 91.94 82 ILE A CA 1
ATOM 629 C C . ILE A 1 82 ? 8.589 5.590 -8.128 1.00 91.94 82 ILE A C 1
ATOM 631 O O . ILE A 1 82 ? 7.860 5.521 -9.117 1.00 91.94 82 ILE A O 1
ATOM 635 N N . VAL A 1 83 ? 9.683 6.359 -8.132 1.00 90.56 83 VAL A N 1
ATOM 636 C CA . VAL A 1 83 ? 10.106 7.106 -9.329 1.00 90.56 83 VAL A CA 1
ATOM 637 C C . VAL A 1 83 ? 10.451 6.154 -10.477 1.00 90.56 83 VAL A C 1
ATOM 639 O O . VAL A 1 83 ? 10.060 6.411 -11.617 1.00 90.56 83 VAL A O 1
ATOM 642 N N . SER A 1 84 ? 11.142 5.047 -10.192 1.00 89.44 84 SER A N 1
ATOM 643 C CA . SER A 1 84 ? 11.491 4.053 -11.211 1.00 89.44 84 SER A CA 1
ATOM 644 C C . SER A 1 84 ? 10.255 3.365 -11.800 1.00 89.44 84 SER A C 1
ATOM 646 O O . SER A 1 84 ? 10.196 3.146 -13.006 1.00 89.44 84 SER A O 1
ATOM 648 N N . GLU A 1 85 ? 9.243 3.085 -10.980 1.00 91.88 85 GLU A N 1
ATOM 649 C CA . GLU A 1 85 ? 7.987 2.463 -11.408 1.00 91.88 85 GLU A CA 1
ATOM 650 C C . GLU A 1 85 ? 7.190 3.405 -12.314 1.00 91.88 85 GLU A C 1
ATOM 652 O O . GLU A 1 85 ? 6.796 3.026 -13.415 1.00 91.88 85 GLU A O 1
ATOM 657 N N . LYS A 1 86 ? 7.063 4.684 -11.935 1.00 91.56 86 LYS A N 1
ATOM 658 C CA . LYS A 1 86 ? 6.435 5.715 -12.783 1.00 91.56 86 LYS A CA 1
ATOM 659 C C . LYS A 1 86 ? 7.144 5.882 -14.127 1.00 91.56 86 LYS A C 1
ATOM 661 O O . LYS A 1 86 ? 6.495 6.070 -15.161 1.00 91.56 86 LYS A O 1
ATOM 666 N N . ALA A 1 87 ? 8.476 5.803 -14.125 1.00 91.75 87 ALA A N 1
ATOM 667 C CA . ALA A 1 87 ? 9.244 5.802 -15.361 1.00 91.75 87 ALA A CA 1
ATOM 668 C C . ALA A 1 87 ? 8.884 4.577 -16.216 1.00 91.75 87 ALA A C 1
ATOM 670 O O . ALA A 1 87 ? 8.580 4.745 -17.393 1.00 91.75 87 ALA A O 1
ATOM 671 N N . GLN A 1 88 ? 8.821 3.375 -15.632 1.00 91.00 88 GLN A N 1
ATOM 672 C CA . GLN A 1 88 ? 8.423 2.158 -16.349 1.00 91.00 88 GLN A CA 1
ATOM 673 C C . GLN A 1 88 ? 7.033 2.284 -16.992 1.00 91.00 88 GLN A C 1
ATOM 675 O O . GLN A 1 88 ? 6.908 1.984 -18.177 1.00 91.00 88 GLN A O 1
ATOM 680 N N . VAL A 1 89 ? 6.023 2.817 -16.289 1.00 91.81 89 VAL A N 1
ATOM 681 C CA . VAL A 1 89 ? 4.685 3.062 -16.881 1.00 91.81 89 VAL A CA 1
ATOM 682 C C . VAL A 1 89 ? 4.766 3.974 -18.106 1.00 91.81 89 VAL A C 1
ATOM 684 O O . VAL A 1 89 ? 4.097 3.739 -19.114 1.00 91.81 89 VAL A O 1
ATOM 687 N N . SER A 1 90 ? 5.615 5.003 -18.051 1.00 90.50 90 SER A N 1
ATOM 688 C CA . SER A 1 90 ? 5.756 5.991 -19.129 1.00 90.50 90 SER A CA 1
ATOM 689 C C . SER A 1 90 ? 6.336 5.400 -20.420 1.00 90.50 90 SER A C 1
ATOM 691 O O . SER A 1 90 ? 6.052 5.910 -21.503 1.00 90.50 90 SER A O 1
ATOM 693 N N . PHE A 1 91 ? 7.122 4.323 -20.324 1.00 92.62 91 PHE A N 1
ATOM 694 C CA . PHE A 1 91 ? 7.732 3.647 -21.475 1.00 92.62 91 PHE A CA 1
ATOM 695 C C . PHE A 1 91 ? 6.914 2.458 -22.004 1.00 92.62 91 PHE A C 1
ATOM 697 O O . PHE A 1 91 ? 7.267 1.887 -23.037 1.00 92.62 91 PHE A O 1
ATOM 704 N N . VAL A 1 92 ? 5.825 2.076 -21.331 1.00 92.88 92 VAL A N 1
ATOM 705 C CA . VAL A 1 92 ? 5.000 0.918 -21.699 1.00 92.88 92 VAL A CA 1
ATOM 706 C C . VAL A 1 92 ? 3.811 1.329 -22.579 1.00 92.88 92 VAL A C 1
ATOM 708 O O . VAL A 1 92 ? 3.229 2.406 -22.442 1.00 92.88 92 VAL A O 1
ATOM 711 N N . SER A 1 93 ? 3.443 0.459 -23.527 1.00 89.00 93 SER A N 1
ATOM 712 C CA . SER A 1 93 ? 2.290 0.650 -24.420 1.00 89.00 93 SER A CA 1
ATOM 713 C C . SER A 1 93 ? 0.975 0.736 -23.640 1.00 89.00 93 SER A C 1
ATOM 715 O O . SER A 1 93 ? 0.810 -0.021 -22.688 1.00 89.00 93 SER A O 1
ATOM 717 N N . GLN A 1 94 ? 0.011 1.548 -24.097 1.00 83.56 94 GLN A N 1
ATOM 718 C CA . GLN A 1 94 ? -1.284 1.762 -23.416 1.00 83.56 94 GLN A CA 1
ATOM 719 C C . GLN A 1 94 ? -1.956 0.452 -22.966 1.00 83.56 94 GLN A C 1
ATOM 721 O O . GLN A 1 94 ? -2.262 0.299 -21.792 1.00 83.56 94 GLN A O 1
ATOM 726 N N . ASN A 1 95 ? -2.030 -0.548 -23.848 1.00 81.75 95 ASN A N 1
ATOM 727 C CA . ASN A 1 95 ? -2.669 -1.846 -23.575 1.00 81.75 95 ASN A CA 1
ATOM 728 C C . ASN A 1 95 ? -1.994 -2.687 -22.468 1.00 81.75 95 ASN A C 1
ATOM 730 O O . ASN A 1 95 ? -2.501 -3.741 -22.105 1.00 81.75 95 ASN A O 1
ATOM 734 N N . LYS A 1 96 ? -0.816 -2.277 -21.986 1.00 87.12 96 LYS A N 1
ATOM 735 C CA . LYS A 1 96 ? -0.046 -2.956 -20.933 1.00 87.12 96 LYS A CA 1
ATOM 736 C C . LYS A 1 96 ? 0.135 -2.095 -19.681 1.00 87.12 96 LYS A C 1
ATOM 738 O O . LYS A 1 96 ? 0.704 -2.583 -18.710 1.00 87.12 96 LYS A O 1
ATOM 743 N N . LYS A 1 97 ? -0.301 -0.830 -19.698 1.00 88.75 97 LYS A N 1
ATOM 744 C CA . LYS A 1 97 ? -0.150 0.071 -18.548 1.00 88.75 97 LYS A CA 1
ATOM 745 C C . LYS A 1 97 ? -0.993 -0.391 -17.375 1.00 88.75 97 LYS A C 1
ATOM 747 O O . LYS A 1 97 ? -0.441 -0.598 -16.308 1.00 88.75 97 LYS A O 1
ATOM 752 N N . ALA A 1 98 ? -2.267 -0.666 -17.629 1.00 86.81 98 ALA A N 1
ATOM 753 C CA . ALA A 1 98 ? -3.203 -1.133 -16.619 1.00 86.81 98 ALA A CA 1
ATOM 754 C C . ALA A 1 98 ? -2.694 -2.430 -15.941 1.00 86.81 98 ALA A C 1
ATOM 756 O O . ALA A 1 98 ? -2.603 -2.512 -14.720 1.00 86.81 98 ALA A O 1
ATOM 757 N N . GLN A 1 99 ? -2.207 -3.404 -16.724 1.00 88.69 99 GLN A N 1
ATOM 758 C CA . GLN A 1 99 ? -1.574 -4.623 -16.185 1.00 88.69 99 GLN A CA 1
ATOM 759 C C . GLN A 1 99 ? -0.337 -4.334 -15.319 1.00 88.69 99 GLN A C 1
ATOM 761 O O . GLN A 1 99 ? -0.108 -5.002 -14.313 1.00 88.69 99 GLN A O 1
ATOM 766 N N . LEU A 1 100 ? 0.489 -3.364 -15.720 1.00 91.38 100 LEU A N 1
ATOM 767 C CA . LEU A 1 100 ? 1.677 -2.981 -14.962 1.00 91.38 100 LEU A CA 1
ATOM 768 C C . LEU A 1 100 ? 1.313 -2.247 -13.663 1.00 91.38 100 LEU A C 1
ATOM 770 O O . LEU A 1 100 ? 1.976 -2.452 -12.653 1.00 91.38 100 LEU A O 1
ATOM 774 N N . GLU A 1 101 ? 0.267 -1.426 -13.678 1.00 89.75 101 GLU A N 1
ATOM 775 C CA . GLU A 1 101 ? -0.243 -0.737 -12.492 1.00 89.75 101 GLU A CA 1
ATOM 776 C C . GLU A 1 101 ? -0.806 -1.730 -11.471 1.00 89.75 101 GLU A C 1
ATOM 778 O O . GLU A 1 101 ? -0.413 -1.661 -10.309 1.00 89.75 101 GLU A O 1
ATOM 783 N N . VAL A 1 102 ? -1.589 -2.729 -11.901 1.00 90.94 102 VAL A N 1
ATOM 784 C CA . VAL A 1 102 ? -2.033 -3.830 -11.019 1.00 90.94 102 VAL A CA 1
ATOM 785 C C . VAL A 1 102 ? -0.845 -4.560 -10.403 1.00 90.94 102 VAL A C 1
ATOM 787 O O . VAL A 1 102 ? -0.828 -4.790 -9.199 1.00 90.94 102 VAL A O 1
ATOM 790 N N . LYS A 1 103 ? 0.196 -4.850 -11.191 1.00 91.94 103 LYS A N 1
ATOM 791 C CA . LYS A 1 103 ? 1.424 -5.465 -10.672 1.00 91.94 103 LYS A CA 1
ATOM 792 C C . LYS A 1 103 ? 2.139 -4.583 -9.644 1.00 91.94 103 LYS A C 1
ATOM 794 O O . LYS A 1 103 ? 2.743 -5.087 -8.700 1.00 91.94 103 LYS A O 1
ATOM 799 N N . PHE A 1 104 ? 2.125 -3.264 -9.820 1.00 93.75 104 PHE A N 1
ATOM 800 C CA . PHE A 1 104 ? 2.682 -2.374 -8.805 1.00 93.75 104 PHE A CA 1
ATOM 801 C C . PHE A 1 104 ? 1.853 -2.398 -7.533 1.00 93.75 104 PHE A C 1
ATOM 803 O O . PHE A 1 104 ? 2.456 -2.470 -6.467 1.00 93.75 104 PHE A O 1
ATOM 810 N N . VAL A 1 105 ? 0.522 -2.419 -7.630 1.00 93.19 105 VAL A N 1
ATOM 811 C CA . VAL A 1 105 ? -0.351 -2.584 -6.463 1.00 93.19 105 VAL A CA 1
ATOM 812 C C . VAL A 1 105 ? -0.089 -3.917 -5.761 1.00 93.19 105 VAL A C 1
ATOM 814 O O . VAL A 1 105 ? 0.097 -3.910 -4.551 1.00 93.19 105 VAL A O 1
ATOM 817 N N . GLU A 1 106 ? 0.035 -5.026 -6.491 1.00 93.62 106 GLU A N 1
ATOM 818 C CA . GLU A 1 106 ? 0.413 -6.340 -5.944 1.00 93.62 106 GLU A CA 1
ATOM 819 C C . GLU A 1 106 ? 1.696 -6.254 -5.103 1.00 93.62 106 GLU A C 1
ATOM 821 O O . GLU A 1 106 ? 1.697 -6.589 -3.918 1.00 93.62 106 GLU A O 1
ATOM 826 N N . ASN A 1 107 ? 2.760 -5.670 -5.665 1.00 93.44 107 ASN A N 1
ATOM 827 C CA . ASN A 1 107 ? 4.003 -5.445 -4.926 1.00 93.44 107 ASN A CA 1
ATOM 828 C C . ASN A 1 107 ? 3.781 -4.580 -3.673 1.00 93.44 107 ASN A C 1
ATOM 830 O O . ASN A 1 107 ? 4.422 -4.809 -2.649 1.00 93.44 107 ASN A O 1
ATOM 834 N N . ARG A 1 108 ? 2.895 -3.572 -3.731 1.00 93.25 108 ARG A N 1
ATOM 835 C CA . ARG A 1 108 ? 2.586 -2.735 -2.563 1.00 93.25 108 ARG A CA 1
ATOM 836 C C . ARG A 1 108 ? 1.889 -3.531 -1.468 1.00 93.25 108 ARG A C 1
ATOM 838 O O . ARG A 1 108 ? 2.202 -3.327 -0.299 1.00 93.25 108 ARG A O 1
ATOM 845 N N . VAL A 1 109 ? 0.952 -4.406 -1.822 1.00 93.00 109 VAL A N 1
ATOM 846 C CA . VAL A 1 109 ? 0.270 -5.280 -0.859 1.00 93.00 109 VAL A CA 1
ATOM 847 C C . VAL A 1 109 ? 1.290 -6.183 -0.164 1.00 93.00 109 VAL A C 1
ATOM 849 O O . VAL A 1 109 ? 1.311 -6.254 1.067 1.00 93.00 109 VAL A O 1
ATOM 852 N N . GLU A 1 110 ? 2.201 -6.789 -0.927 1.00 94.12 110 GLU A N 1
ATOM 853 C CA . GLU A 1 110 ? 3.262 -7.638 -0.380 1.00 94.12 110 GLU A CA 1
ATOM 854 C C . GLU A 1 110 ? 4.213 -6.858 0.546 1.00 94.12 110 GLU A C 1
ATOM 856 O O . GLU A 1 110 ? 4.521 -7.295 1.656 1.00 94.12 110 GLU A O 1
ATOM 861 N N . GLU A 1 111 ? 4.644 -5.665 0.138 1.00 92.69 111 GLU A N 1
ATOM 862 C CA . GLU A 1 111 ? 5.470 -4.787 0.969 1.00 92.69 111 GLU A CA 1
ATOM 863 C C . GLU A 1 111 ? 4.783 -4.406 2.283 1.00 92.69 111 GLU A C 1
ATOM 865 O O . GLU A 1 111 ? 5.424 -4.385 3.335 1.00 92.69 111 GLU A O 1
ATOM 870 N N . LEU A 1 112 ? 3.486 -4.091 2.243 1.00 93.50 112 LEU A N 1
ATOM 871 C CA . LEU A 1 112 ? 2.717 -3.764 3.441 1.00 93.50 112 LEU A CA 1
ATOM 872 C C . LEU A 1 112 ? 2.638 -4.964 4.391 1.00 93.50 112 LEU A C 1
ATOM 874 O O . LEU A 1 112 ? 2.824 -4.793 5.596 1.00 93.50 112 LEU A O 1
ATOM 878 N N . ASN A 1 113 ? 2.465 -6.174 3.857 1.00 92.06 113 ASN A N 1
ATOM 879 C CA . ASN A 1 113 ? 2.540 -7.407 4.639 1.00 92.06 113 ASN A CA 1
ATOM 880 C C . ASN A 1 113 ? 3.921 -7.566 5.310 1.00 92.06 113 ASN A C 1
ATOM 882 O O . ASN A 1 113 ? 4.031 -7.846 6.506 1.00 92.06 113 ASN A O 1
ATOM 886 N N . GLN A 1 114 ? 5.007 -7.301 4.578 1.00 92.62 114 GLN A N 1
ATOM 887 C CA . GLN A 1 114 ? 6.363 -7.332 5.139 1.00 92.62 114 GLN A CA 1
ATOM 888 C C . GLN A 1 114 ? 6.566 -6.275 6.236 1.00 92.62 114 GLN A C 1
ATOM 890 O O . GLN A 1 114 ? 7.170 -6.571 7.268 1.00 92.62 114 GLN A O 1
ATOM 895 N N . VAL A 1 115 ? 6.030 -5.060 6.068 1.00 90.75 115 VAL A N 1
ATOM 896 C CA . VAL A 1 115 ? 6.075 -4.003 7.096 1.00 90.75 115 VAL A CA 1
ATOM 897 C C . VAL A 1 115 ? 5.400 -4.456 8.395 1.00 90.75 115 VAL A C 1
ATOM 899 O O . VAL A 1 115 ? 5.933 -4.182 9.475 1.00 90.75 115 VAL A O 1
ATOM 902 N N . LEU A 1 116 ? 4.273 -5.171 8.305 1.00 88.12 116 LEU A N 1
ATOM 903 C CA . LEU A 1 116 ? 3.574 -5.726 9.470 1.00 88.12 116 LEU A CA 1
ATOM 904 C C . LEU A 1 116 ? 4.372 -6.835 10.151 1.00 88.12 116 LEU A C 1
ATOM 906 O O . LEU A 1 116 ? 4.473 -6.859 11.379 1.00 88.12 116 LEU A O 1
ATOM 910 N N . ASN A 1 117 ? 4.952 -7.741 9.367 1.00 88.25 117 ASN A N 1
ATOM 911 C CA . ASN A 1 117 ? 5.659 -8.908 9.892 1.00 88.25 117 ASN A CA 1
ATOM 912 C C . ASN A 1 117 ? 7.051 -8.575 10.447 1.00 88.25 117 ASN A C 1
ATOM 914 O O . ASN A 1 117 ? 7.536 -9.266 11.344 1.00 88.25 117 ASN A O 1
ATOM 918 N N . ASN A 1 118 ? 7.677 -7.496 9.970 1.00 88.94 118 ASN A N 1
ATOM 919 C CA . ASN A 1 118 ? 8.987 -7.052 10.443 1.00 88.94 118 ASN A CA 1
ATOM 920 C C . ASN A 1 118 ? 8.928 -6.279 11.770 1.00 88.94 118 ASN A C 1
ATOM 922 O O . ASN A 1 118 ? 9.949 -6.172 12.455 1.00 88.94 118 ASN A O 1
ATOM 926 N N . GLU A 1 119 ? 7.767 -5.737 12.152 1.00 86.38 119 GLU A N 1
ATOM 927 C CA . GLU A 1 119 ? 7.616 -5.048 13.432 1.00 86.38 119 GLU A CA 1
ATOM 928 C C . GLU A 1 119 ? 7.422 -6.042 14.581 1.00 86.38 119 GLU A C 1
ATOM 930 O O . GLU A 1 119 ? 6.459 -6.809 14.620 1.00 86.38 119 GLU A O 1
ATOM 935 N N . LYS A 1 120 ? 8.349 -6.005 15.541 1.00 83.19 120 LYS A N 1
ATOM 936 C CA . LYS A 1 120 ? 8.366 -6.921 16.690 1.00 83.19 120 LYS A CA 1
ATOM 937 C C . LYS A 1 120 ? 7.788 -6.290 17.947 1.00 83.19 120 LYS A C 1
ATOM 939 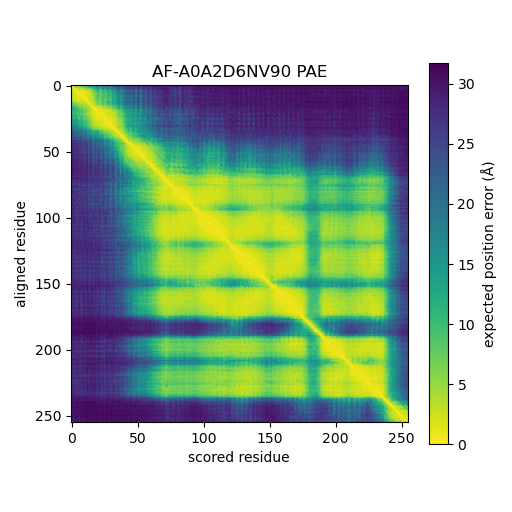O O . LYS A 1 120 ? 7.374 -7.017 18.844 1.00 83.19 120 LYS A O 1
ATOM 944 N N . GLU A 1 121 ? 7.787 -4.963 18.041 1.00 79.12 121 GLU A N 1
ATOM 945 C CA . GLU A 1 121 ? 7.289 -4.267 19.221 1.00 79.12 121 GLU A CA 1
ATOM 946 C C . GLU A 1 121 ? 5.754 -4.152 19.160 1.00 79.12 121 GLU A C 1
ATOM 948 O O . GLU A 1 121 ? 5.244 -3.513 18.237 1.00 79.12 121 GLU A O 1
ATOM 953 N N . PRO A 1 122 ? 4.995 -4.708 20.129 1.00 76.31 122 PRO A N 1
ATOM 954 C CA . PRO A 1 122 ? 3.531 -4.788 20.045 1.00 76.31 122 PRO A CA 1
ATOM 955 C C . PRO A 1 122 ? 2.844 -3.437 19.810 1.00 76.31 122 PRO A C 1
ATOM 957 O O . PRO A 1 122 ? 2.023 -3.306 18.904 1.00 76.31 122 PRO A O 1
ATOM 960 N N . LYS A 1 123 ? 3.245 -2.395 20.552 1.00 75.25 123 LYS A N 1
ATOM 961 C CA . LYS A 1 123 ? 2.663 -1.047 20.431 1.00 75.25 123 LYS A CA 1
ATOM 962 C C . LYS A 1 123 ? 2.900 -0.426 19.051 1.00 75.25 123 LYS A C 1
ATOM 964 O O . LYS A 1 123 ? 1.983 0.136 18.457 1.00 75.25 123 LYS A O 1
ATOM 969 N N . LYS A 1 124 ? 4.112 -0.572 18.505 1.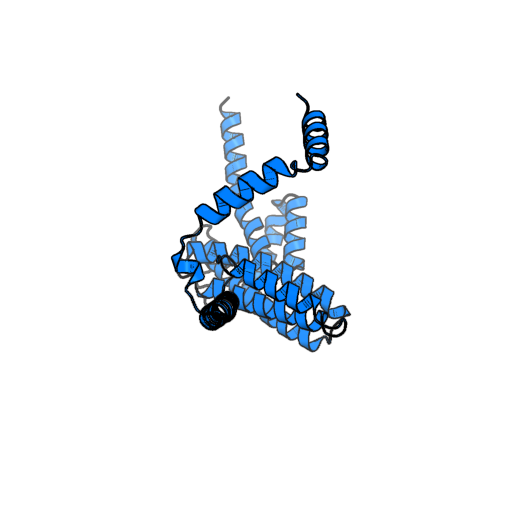00 82.12 124 LYS A N 1
ATOM 970 C CA . LYS A 1 124 ? 4.445 -0.092 17.152 1.00 82.12 124 LYS A CA 1
ATOM 971 C C . LYS A 1 124 ? 3.789 -0.933 16.063 1.00 82.12 124 LYS A C 1
ATOM 973 O O . LYS A 1 124 ? 3.488 -0.421 14.987 1.00 82.12 124 LYS A O 1
ATOM 978 N N . LYS A 1 125 ? 3.551 -2.218 16.330 1.00 82.88 125 LYS A N 1
ATOM 979 C CA . LYS A 1 125 ? 2.871 -3.114 15.395 1.00 82.88 125 LYS A CA 1
ATOM 980 C C . LYS A 1 125 ? 1.420 -2.694 15.189 1.00 82.88 125 LYS A C 1
ATOM 982 O O . LYS A 1 125 ? 0.973 -2.669 14.050 1.00 82.88 125 LYS A O 1
ATOM 987 N N . VAL A 1 126 ? 0.725 -2.268 16.246 1.00 82.75 126 VAL A N 1
ATOM 988 C CA . VAL A 1 126 ? -0.635 -1.708 16.144 1.00 82.75 126 VAL A CA 1
ATOM 989 C C . VAL A 1 126 ? -0.650 -0.401 15.364 1.00 82.75 126 VAL A C 1
ATOM 991 O O . VAL A 1 126 ? -1.463 -0.246 14.457 1.00 82.75 126 VAL A O 1
ATOM 994 N N . SER A 1 127 ? 0.259 0.535 15.662 1.00 83.56 127 SER A N 1
ATOM 995 C CA . SER A 1 127 ? 0.306 1.802 14.921 1.00 83.56 127 SER A CA 1
ATOM 996 C C . SER A 1 127 ? 0.583 1.572 13.433 1.00 83.56 127 SER A C 1
ATOM 998 O O . SER A 1 127 ? -0.066 2.176 12.584 1.00 83.56 127 SER A O 1
ATOM 1000 N N . LYS A 1 128 ? 1.486 0.639 13.107 1.00 86.62 128 LYS A N 1
ATOM 1001 C CA . LYS A 1 128 ? 1.733 0.222 11.724 1.00 86.62 128 LYS A CA 1
ATOM 1002 C C . LYS A 1 128 ? 0.530 -0.487 11.110 1.00 86.62 128 LYS A C 1
ATOM 1004 O O . LYS A 1 128 ? 0.201 -0.183 9.974 1.00 86.62 128 LYS A O 1
ATOM 1009 N N . ALA A 1 129 ? -0.159 -1.367 11.837 1.00 86.25 129 ALA A N 1
ATOM 1010 C CA . ALA A 1 129 ? -1.376 -2.027 11.358 1.00 86.25 129 ALA A CA 1
ATOM 1011 C C . ALA A 1 129 ? -2.457 -1.021 10.950 1.00 86.25 129 ALA A C 1
ATOM 1013 O O . ALA A 1 129 ? -3.054 -1.169 9.888 1.00 86.25 129 ALA A O 1
ATOM 1014 N N . ARG A 1 130 ? -2.624 0.059 11.719 1.00 86.69 130 ARG A N 1
ATOM 1015 C CA . ARG A 1 130 ? -3.530 1.166 11.377 1.00 86.69 130 ARG A CA 1
ATOM 1016 C C . ARG A 1 130 ? -3.112 1.893 10.097 1.00 86.69 130 ARG A C 1
ATOM 1018 O O . ARG A 1 130 ? -3.945 2.163 9.235 1.00 86.69 130 ARG A O 1
ATOM 1025 N N . GLU A 1 131 ? -1.822 2.191 9.937 1.00 89.19 131 GLU A N 1
ATOM 1026 C CA . GLU A 1 131 ? -1.306 2.796 8.699 1.00 89.19 131 GLU A CA 1
ATOM 1027 C C . GLU A 1 131 ? -1.452 1.872 7.485 1.00 89.19 131 GLU A C 1
ATOM 1029 O O . GLU A 1 131 ? -1.760 2.341 6.387 1.00 89.19 131 GLU A O 1
ATOM 1034 N N . VAL A 1 132 ? -1.228 0.569 7.672 1.00 91.62 132 VAL A N 1
ATOM 1035 C CA . VAL A 1 132 ? -1.387 -0.431 6.616 1.00 91.62 132 VAL A CA 1
ATOM 1036 C C . VAL A 1 132 ? -2.852 -0.573 6.218 1.00 91.62 132 VAL A C 1
ATOM 1038 O O . VAL A 1 132 ? -3.112 -0.557 5.019 1.00 91.62 132 VAL A O 1
ATOM 1041 N N . SER A 1 133 ? -3.796 -0.605 7.168 1.00 89.25 133 SER A N 1
ATOM 1042 C CA . SER A 1 133 ? -5.238 -0.651 6.865 1.00 89.25 133 SER A CA 1
ATOM 1043 C C . SER A 1 133 ? -5.654 0.512 5.958 1.00 89.25 133 SER A C 1
ATOM 1045 O O . SER A 1 133 ? -6.210 0.320 4.883 1.00 89.25 133 SER A O 1
ATOM 1047 N N . LYS A 1 134 ? -5.244 1.740 6.296 1.00 89.81 134 LYS A N 1
ATOM 1048 C CA . LYS A 1 134 ? -5.559 2.923 5.474 1.00 89.81 134 LYS A CA 1
ATOM 1049 C C . LYS A 1 134 ? -5.039 2.796 4.038 1.00 89.81 134 LYS A C 1
ATOM 1051 O O . LYS A 1 134 ? -5.735 3.145 3.085 1.00 89.81 134 LYS A O 1
ATOM 1056 N N . LYS A 1 135 ? -3.811 2.294 3.871 1.00 91.38 135 LYS A N 1
ATOM 1057 C CA . LYS A 1 135 ? -3.200 2.104 2.547 1.00 91.38 135 LYS A CA 1
ATOM 1058 C C . LYS A 1 135 ? -3.838 0.948 1.780 1.00 91.38 135 LYS A C 1
ATOM 1060 O O . LYS A 1 135 ? -4.024 1.075 0.575 1.00 91.38 135 LYS A O 1
ATOM 1065 N N . ILE A 1 136 ? -4.194 -0.148 2.453 1.00 92.12 136 ILE A N 1
ATOM 1066 C CA . ILE A 1 136 ? -4.822 -1.296 1.796 1.00 92.12 136 ILE A CA 1
ATOM 1067 C C . ILE A 1 136 ? -6.213 -0.934 1.281 1.00 92.12 136 ILE A C 1
ATOM 1069 O O . ILE A 1 136 ? -6.519 -1.241 0.134 1.00 92.12 136 ILE A O 1
ATOM 1073 N N . THR A 1 137 ? -7.006 -0.186 2.052 1.00 89.56 137 THR A N 1
ATOM 1074 C CA . THR A 1 137 ? -8.310 0.335 1.615 1.00 89.56 137 THR A CA 1
ATOM 1075 C C . THR A 1 137 ? -8.169 1.222 0.377 1.00 89.56 137 THR A C 1
ATOM 1077 O O . THR A 1 137 ? -8.940 1.096 -0.577 1.00 89.56 137 THR A O 1
ATOM 1080 N N . GLN A 1 138 ? -7.147 2.086 0.343 1.00 90.62 138 GLN A N 1
ATOM 1081 C CA . GLN A 1 138 ? -6.854 2.897 -0.838 1.00 90.62 138 GLN A CA 1
ATOM 1082 C C . GLN A 1 138 ? -6.538 2.020 -2.059 1.00 90.62 138 GLN A C 1
ATOM 1084 O O . GLN A 1 138 ? -7.106 2.240 -3.127 1.00 90.62 138 GLN A O 1
ATOM 1089 N N . TYR A 1 139 ? -5.685 1.007 -1.907 1.00 90.81 139 TYR A N 1
ATOM 1090 C CA . TYR A 1 139 ? -5.323 0.120 -3.011 1.00 90.81 139 TYR A CA 1
ATOM 1091 C C . TYR A 1 139 ? -6.481 -0.749 -3.492 1.00 90.81 139 TYR A C 1
ATOM 1093 O O . TYR A 1 139 ? -6.643 -0.906 -4.698 1.00 90.81 139 TYR A O 1
ATOM 1101 N N . LYS A 1 140 ? -7.342 -1.245 -2.596 1.00 90.38 140 LYS A N 1
ATOM 1102 C CA . LYS A 1 140 ? -8.576 -1.941 -2.991 1.00 90.38 140 LYS A CA 1
ATOM 1103 C C . LYS A 1 140 ? -9.451 -1.045 -3.869 1.00 90.38 140 LYS A C 1
ATOM 1105 O O . LYS A 1 140 ? -9.922 -1.479 -4.913 1.00 90.38 140 LYS A O 1
ATOM 1110 N N . LYS A 1 141 ? -9.597 0.234 -3.511 1.00 89.94 141 LYS A N 1
ATOM 1111 C CA . LYS A 1 141 ? -10.342 1.204 -4.325 1.00 89.94 141 LYS A CA 1
ATOM 1112 C C . LYS A 1 141 ? -9.705 1.439 -5.699 1.00 89.94 141 LYS A C 1
ATOM 1114 O O . LYS A 1 141 ? -10.426 1.536 -6.688 1.00 89.94 141 LYS A O 1
ATOM 1119 N N . GLU A 1 142 ? -8.379 1.542 -5.764 1.00 88.44 142 GLU A N 1
ATOM 1120 C CA . GLU A 1 142 ? -7.644 1.677 -7.030 1.00 88.44 142 GLU A CA 1
ATOM 1121 C C . GLU A 1 142 ? -7.810 0.426 -7.915 1.00 88.44 142 GLU A C 1
ATOM 1123 O O . GLU A 1 142 ? -8.019 0.547 -9.121 1.00 88.44 142 GLU A O 1
ATOM 1128 N N . LEU A 1 143 ? -7.806 -0.772 -7.321 1.00 89.38 143 LEU A N 1
ATOM 1129 C CA . LEU A 1 143 ? -8.035 -2.036 -8.026 1.00 89.38 143 LEU A CA 1
ATOM 1130 C C . LEU A 1 143 ? -9.465 -2.169 -8.554 1.00 89.38 143 LEU A C 1
ATOM 1132 O O . LEU A 1 143 ? -9.641 -2.585 -9.694 1.00 89.38 143 LEU A O 1
ATOM 1136 N N . GLU A 1 144 ? -10.479 -1.781 -7.776 1.00 87.50 144 GLU A N 1
ATOM 1137 C CA . GLU A 1 144 ? -11.877 -1.774 -8.234 1.00 87.50 144 GLU A CA 1
ATOM 1138 C C . GLU A 1 144 ? -12.069 -0.866 -9.456 1.00 87.50 144 GLU A C 1
ATOM 1140 O O . GLU A 1 144 ? -12.757 -1.237 -10.402 1.00 87.50 144 GLU A O 1
ATOM 1145 N N . GLN A 1 145 ? -11.393 0.286 -9.496 1.00 85.50 145 GLN A N 1
ATOM 1146 C CA . GLN A 1 145 ? -11.396 1.154 -10.679 1.00 85.50 145 GLN A CA 1
ATOM 1147 C C . GLN A 1 145 ? -10.682 0.505 -11.874 1.00 85.50 145 GLN A C 1
ATOM 1149 O O . GLN A 1 145 ? -11.100 0.680 -13.016 1.00 85.50 145 GLN A O 1
ATOM 1154 N N . ALA A 1 146 ? -9.629 -0.275 -11.623 1.00 84.19 146 ALA A N 1
ATOM 1155 C CA . ALA A 1 146 ? -8.874 -0.970 -12.662 1.00 84.19 146 ALA A CA 1
ATOM 1156 C C . ALA A 1 146 ? -9.590 -2.213 -13.231 1.00 84.19 146 ALA A C 1
ATOM 1158 O O . ALA A 1 146 ? -9.243 -2.650 -14.333 1.00 84.19 146 ALA A O 1
ATOM 1159 N N . LYS A 1 147 ? -10.598 -2.771 -12.534 1.00 83.38 147 LYS A N 1
ATOM 1160 C CA . LYS A 1 147 ? -11.406 -3.911 -13.025 1.00 83.38 147 LYS A CA 1
ATOM 1161 C C . LYS A 1 147 ? -12.101 -3.621 -14.353 1.00 83.38 147 LYS A C 1
ATOM 1163 O O . LYS A 1 147 ? -12.328 -4.541 -15.130 1.00 83.38 147 LYS A O 1
ATOM 1168 N N . GLU A 1 148 ? -12.403 -2.356 -14.642 1.00 80.94 148 GLU A N 1
ATOM 1169 C CA . GLU A 1 148 ? -13.044 -1.960 -15.900 1.00 80.94 148 GLU A CA 1
ATOM 1170 C C . GLU A 1 148 ? -12.110 -2.089 -17.121 1.00 80.94 148 GLU A C 1
ATOM 1172 O O . GLU A 1 148 ? -12.581 -2.207 -18.253 1.00 80.94 148 GLU A O 1
ATOM 1177 N N . GLU A 1 149 ? -10.787 -2.097 -16.914 1.00 79.00 149 GLU A N 1
ATOM 1178 C CA . GLU A 1 149 ? -9.788 -1.997 -17.989 1.00 79.00 149 GLU A CA 1
ATOM 1179 C C . GLU A 1 149 ? -8.947 -3.273 -18.201 1.00 79.00 149 GLU A C 1
ATOM 1181 O O . GLU A 1 149 ? -8.205 -3.379 -19.185 1.00 79.00 149 GLU A O 1
ATOM 1186 N N . ILE A 1 150 ? -9.029 -4.254 -17.296 1.00 81.75 150 ILE A N 1
ATOM 1187 C CA . ILE A 1 150 ? -8.116 -5.411 -17.217 1.00 81.75 150 ILE A CA 1
ATOM 1188 C C . ILE A 1 150 ? -8.924 -6.703 -17.025 1.00 81.75 150 ILE A C 1
ATOM 1190 O O . ILE A 1 150 ? -10.001 -6.659 -16.439 1.00 81.75 150 ILE A O 1
ATOM 1194 N N . PRO A 1 151 ? -8.430 -7.878 -17.477 1.00 78.94 151 PRO A N 1
ATOM 1195 C CA . PRO A 1 151 ? -9.046 -9.156 -17.132 1.00 78.94 151 PRO A CA 1
ATOM 1196 C C . PRO A 1 151 ? -9.270 -9.314 -15.622 1.00 78.94 151 PRO A C 1
ATOM 1198 O O . PRO A 1 151 ? -8.317 -9.269 -14.843 1.00 78.94 151 PRO A O 1
ATOM 1201 N N . GLU A 1 152 ? -10.524 -9.570 -15.255 1.00 80.12 152 GLU A N 1
ATOM 1202 C CA . GLU A 1 152 ? -11.033 -9.701 -13.881 1.00 80.12 152 GLU A CA 1
ATOM 1203 C C . GLU A 1 152 ? -10.154 -10.613 -13.005 1.00 80.12 152 GLU A C 1
ATOM 1205 O O . GLU A 1 152 ? -9.732 -10.222 -11.920 1.00 80.12 152 GLU A O 1
ATOM 1210 N N . LEU A 1 153 ? -9.717 -11.753 -13.557 1.00 75.56 153 LEU A N 1
ATOM 1211 C CA . LEU A 1 153 ? -8.882 -12.746 -12.869 1.00 75.56 153 LEU A CA 1
ATOM 1212 C C . LEU A 1 153 ? -7.571 -12.179 -12.286 1.00 75.56 153 LEU A C 1
ATOM 1214 O O . LEU A 1 153 ? -7.113 -12.644 -11.248 1.00 75.56 153 LEU A O 1
ATOM 1218 N N . ALA A 1 154 ? -6.940 -11.206 -12.952 1.00 82.25 154 ALA A N 1
ATOM 1219 C CA . ALA A 1 154 ? -5.693 -10.616 -12.459 1.00 82.25 154 ALA A CA 1
ATOM 1220 C C . ALA A 1 154 ? -5.945 -9.645 -11.299 1.00 82.25 154 ALA A C 1
ATOM 1222 O O . ALA A 1 154 ? -5.120 -9.535 -10.398 1.00 82.25 154 ALA A O 1
ATOM 1223 N N . VAL A 1 155 ? -7.080 -8.946 -11.318 1.00 87.50 155 VAL A N 1
ATOM 1224 C CA . VAL A 1 155 ? -7.443 -8.007 -10.255 1.00 87.50 155 VAL A CA 1
ATOM 1225 C C . VAL A 1 155 ? -7.929 -8.756 -9.018 1.00 87.50 155 VAL A C 1
ATOM 1227 O O . VAL A 1 155 ? -7.560 -8.387 -7.906 1.00 87.50 155 VAL A O 1
ATOM 1230 N N . ASP A 1 156 ? -8.682 -9.841 -9.199 1.00 89.19 156 ASP A N 1
ATOM 1231 C CA . ASP A 1 156 ? -9.211 -10.642 -8.094 1.00 89.19 156 ASP A CA 1
ATOM 1232 C C . ASP A 1 156 ? -8.105 -11.278 -7.246 1.00 89.19 156 ASP A C 1
ATOM 1234 O O . ASP A 1 156 ? -8.198 -11.267 -6.022 1.00 89.19 156 ASP A O 1
ATOM 1238 N N . GLN A 1 157 ? -7.018 -11.750 -7.867 1.00 89.38 157 GLN A N 1
ATOM 1239 C CA . GLN A 1 157 ? -5.864 -12.292 -7.136 1.00 89.38 157 GLN A CA 1
ATOM 1240 C C . GLN A 1 157 ? -5.215 -11.247 -6.223 1.00 89.38 157 GLN A C 1
ATOM 1242 O O . GLN A 1 157 ? -4.887 -11.531 -5.072 1.00 89.38 157 GLN A O 1
ATOM 1247 N N . VAL A 1 158 ? -5.047 -10.020 -6.721 1.00 90.81 158 VAL A N 1
ATOM 1248 C CA . VAL A 1 158 ? -4.477 -8.930 -5.921 1.00 90.81 158 VAL A CA 1
ATOM 1249 C C . VAL A 1 158 ? -5.468 -8.474 -4.849 1.00 90.81 158 VAL A C 1
ATOM 1251 O O . VAL A 1 158 ? -5.065 -8.156 -3.731 1.00 90.81 158 VAL A O 1
ATOM 1254 N N . MET A 1 159 ? -6.767 -8.484 -5.156 1.00 91.62 159 MET A N 1
ATOM 1255 C CA . MET A 1 159 ? -7.825 -8.174 -4.196 1.00 91.62 159 MET A CA 1
ATOM 1256 C C . MET A 1 159 ? -7.865 -9.185 -3.044 1.00 91.62 159 MET A C 1
ATOM 1258 O O . MET A 1 159 ? -8.004 -8.784 -1.891 1.00 91.62 159 MET A O 1
ATOM 1262 N N . GLU A 1 160 ? -7.688 -10.476 -3.332 1.00 93.25 160 GLU A N 1
ATOM 1263 C CA . GLU A 1 160 ? -7.609 -11.545 -2.332 1.00 93.25 160 GLU A CA 1
ATOM 1264 C C . GLU A 1 160 ? -6.404 -11.348 -1.401 1.00 93.25 160 GLU A C 1
ATOM 1266 O O . GLU A 1 160 ? -6.565 -11.336 -0.181 1.00 93.25 160 GLU A O 1
ATOM 1271 N N . GLN A 1 161 ? -5.216 -11.075 -1.952 1.00 91.56 161 GLN A N 1
ATOM 1272 C CA . GLN A 1 161 ? -4.033 -10.746 -1.143 1.00 91.56 161 GLN A CA 1
ATOM 1273 C C . GLN A 1 161 ? -4.258 -9.489 -0.291 1.00 91.56 161 GLN A C 1
ATOM 1275 O O . GLN A 1 161 ? -3.882 -9.436 0.882 1.00 91.56 161 GLN A O 1
ATOM 1280 N N . ALA A 1 162 ? -4.889 -8.462 -0.864 1.00 91.75 162 ALA A N 1
ATOM 1281 C CA . ALA A 1 162 ? -5.217 -7.243 -0.140 1.00 91.75 162 ALA A CA 1
ATOM 1282 C C . ALA A 1 162 ? -6.220 -7.508 0.990 1.00 91.75 162 ALA A C 1
ATOM 1284 O O . ALA A 1 162 ? -6.143 -6.878 2.047 1.00 91.75 162 ALA A O 1
ATOM 1285 N N . GLN A 1 163 ? -7.154 -8.440 0.793 1.00 92.50 163 GLN A N 1
ATOM 1286 C CA . GLN A 1 163 ? -8.071 -8.886 1.833 1.00 92.50 163 GLN A CA 1
ATOM 1287 C C . GLN A 1 163 ? -7.330 -9.624 2.949 1.00 92.50 163 GLN A C 1
ATOM 1289 O O . GLN A 1 163 ? -7.529 -9.282 4.109 1.00 92.50 163 GLN A O 1
ATOM 1294 N N . GLU A 1 164 ? -6.412 -10.533 2.626 1.00 91.94 164 GLU A N 1
ATOM 1295 C CA . GLU A 1 164 ? -5.615 -11.243 3.633 1.00 91.94 164 GLU A CA 1
ATOM 1296 C C . GLU A 1 164 ? -4.818 -10.273 4.523 1.00 91.94 164 GLU A C 1
ATOM 1298 O O . GLU A 1 164 ? -4.846 -10.374 5.752 1.00 91.94 164 GLU A O 1
ATOM 1303 N N . VAL A 1 165 ? -4.149 -9.282 3.921 1.00 91.38 165 VAL A N 1
ATOM 1304 C CA . VAL A 1 165 ? -3.414 -8.253 4.677 1.00 91.38 165 VAL A CA 1
ATOM 1305 C C . VAL A 1 165 ? -4.367 -7.422 5.541 1.00 91.38 165 VAL A C 1
ATOM 1307 O O . VAL A 1 165 ? -4.059 -7.132 6.698 1.00 91.38 165 VAL A O 1
ATOM 1310 N N . SER A 1 166 ? -5.543 -7.071 5.014 1.00 90.94 166 SER A N 1
ATOM 1311 C CA . SER A 1 166 ? -6.594 -6.365 5.758 1.00 90.94 166 SER A CA 1
ATOM 1312 C C . SER A 1 166 ? -7.031 -7.153 6.998 1.00 90.94 166 SER A C 1
ATOM 1314 O O . SER A 1 166 ? -7.037 -6.615 8.105 1.00 90.94 166 SER A O 1
ATOM 1316 N N . ASP A 1 167 ? -7.309 -8.445 6.849 1.00 90.62 167 ASP A N 1
ATOM 1317 C CA . ASP A 1 167 ? -7.718 -9.331 7.940 1.00 90.62 167 ASP A CA 1
ATOM 1318 C C . ASP A 1 167 ? -6.630 -9.453 9.013 1.00 90.62 167 ASP A C 1
ATOM 1320 O O . ASP A 1 167 ? -6.909 -9.414 10.215 1.00 90.62 167 ASP A O 1
ATOM 1324 N N . GLN A 1 168 ? -5.364 -9.548 8.595 1.00 89.50 168 GLN A N 1
ATOM 1325 C CA . GLN A 1 168 ? -4.229 -9.542 9.515 1.00 89.50 168 GLN A CA 1
ATOM 1326 C C . GLN A 1 168 ? -4.148 -8.234 10.310 1.00 89.50 168 GLN A C 1
ATOM 1328 O O . GLN A 1 168 ? -3.934 -8.274 11.525 1.00 89.50 168 GLN A O 1
ATOM 1333 N N . THR A 1 169 ? -4.346 -7.075 9.667 1.00 88.31 169 THR A N 1
ATOM 1334 C CA . THR A 1 169 ? -4.364 -5.789 10.387 1.00 88.31 169 THR A CA 1
ATOM 1335 C C . THR A 1 169 ? -5.503 -5.710 11.393 1.00 88.31 169 THR A C 1
ATOM 1337 O O . THR A 1 169 ? -5.273 -5.272 12.521 1.00 88.31 169 THR A O 1
ATOM 1340 N N . LEU A 1 170 ? -6.693 -6.200 11.030 1.00 87.44 170 LEU A N 1
ATOM 1341 C CA . LEU A 1 170 ? -7.850 -6.222 11.917 1.00 87.44 170 LEU A CA 1
ATOM 1342 C C . LEU A 1 170 ? -7.570 -7.055 13.170 1.00 87.44 170 LEU A C 1
ATOM 1344 O O . LEU A 1 170 ? -7.757 -6.567 14.282 1.00 87.44 170 LEU A O 1
ATOM 1348 N N . LYS A 1 171 ? -7.032 -8.269 13.003 1.00 86.06 171 LYS A N 1
ATOM 1349 C CA . LYS A 1 171 ? -6.658 -9.148 14.124 1.00 86.06 171 LYS A CA 1
ATOM 1350 C C . LYS A 1 171 ? -5.633 -8.498 15.054 1.00 86.06 171 LYS A C 1
ATOM 1352 O O . LYS A 1 171 ? -5.784 -8.558 16.273 1.00 86.06 171 LYS A O 1
ATOM 1357 N N . ILE A 1 172 ? -4.611 -7.838 14.499 1.00 84.12 172 ILE A N 1
ATOM 1358 C CA . ILE A 1 172 ? -3.587 -7.133 15.287 1.00 84.12 172 ILE A CA 1
ATOM 1359 C C . ILE A 1 172 ? -4.216 -6.002 16.110 1.00 84.12 172 ILE A C 1
ATOM 1361 O O . ILE A 1 172 ? -3.947 -5.899 17.306 1.00 84.12 172 ILE A O 1
ATOM 1365 N N . VAL A 1 173 ? -5.049 -5.157 15.499 1.00 83.62 173 VAL A N 1
ATOM 1366 C CA . VAL A 1 173 ? -5.649 -4.002 16.188 1.00 83.62 173 VAL A CA 1
ATOM 1367 C C . VAL A 1 173 ? -6.660 -4.453 17.242 1.00 83.62 173 VAL A C 1
ATOM 1369 O O . VAL A 1 173 ? -6.616 -3.967 18.373 1.00 83.62 173 VAL A O 1
ATOM 1372 N N . ALA A 1 174 ? -7.512 -5.424 16.908 1.00 79.81 174 ALA A N 1
ATOM 1373 C CA . ALA A 1 174 ? -8.487 -5.996 17.831 1.00 79.81 174 ALA A CA 1
ATOM 1374 C C . ALA A 1 174 ? -7.808 -6.618 19.065 1.00 79.81 174 ALA A C 1
ATOM 1376 O O . ALA A 1 174 ? -8.245 -6.379 20.191 1.00 79.81 174 ALA A O 1
ATOM 1377 N N . SER A 1 175 ? -6.683 -7.323 18.878 1.00 73.31 175 SER A N 1
ATOM 1378 C CA . SER A 1 175 ? -5.960 -7.948 19.995 1.00 73.31 175 SER A CA 1
ATOM 1379 C C . SER A 1 175 ? -5.454 -6.962 21.049 1.00 73.31 175 SER A C 1
ATOM 1381 O O . SER A 1 175 ? -5.360 -7.335 22.209 1.00 73.31 175 SER A O 1
ATOM 1383 N N . VAL A 1 176 ? -5.164 -5.709 20.679 1.00 69.44 176 VAL A N 1
ATOM 1384 C CA . VAL A 1 176 ? -4.622 -4.711 21.618 1.00 69.44 176 VAL A CA 1
ATOM 1385 C C . VAL A 1 176 ? -5.707 -3.835 22.233 1.00 69.44 176 VAL A C 1
ATOM 1387 O O . VAL A 1 176 ? -5.612 -3.500 23.410 1.00 69.44 176 VAL A O 1
ATOM 1390 N N . ASN A 1 177 ? -6.777 -3.523 21.495 1.00 61.81 177 ASN A N 1
ATOM 1391 C CA . ASN A 1 177 ? -7.936 -2.829 22.074 1.00 61.81 177 ASN A CA 1
ATOM 1392 C C . ASN A 1 177 ? -8.611 -3.648 23.190 1.00 61.81 177 ASN A C 1
ATOM 1394 O O . ASN A 1 177 ? -9.298 -3.090 24.044 1.00 61.81 177 ASN A O 1
ATOM 1398 N N . SER A 1 178 ? -8.367 -4.957 23.207 1.00 55.69 178 SER A N 1
ATOM 1399 C CA . SER A 1 178 ? -8.883 -5.858 24.232 1.00 55.69 178 SER A CA 1
ATOM 1400 C C . SER A 1 178 ? -8.213 -5.711 25.592 1.00 55.69 178 SER A C 1
ATOM 1402 O O . SER A 1 178 ? -8.844 -5.937 26.622 1.00 55.69 178 SER A O 1
ATOM 1404 N N . ASP A 1 179 ? -6.949 -5.286 25.595 1.00 49.22 179 ASP A N 1
ATOM 1405 C CA . ASP A 1 179 ? -6.134 -5.189 26.804 1.00 49.22 179 ASP A CA 1
ATOM 1406 C C . ASP A 1 179 ? -6.269 -3.823 27.506 1.00 49.22 179 ASP A C 1
ATOM 1408 O O . ASP A 1 179 ? -6.047 -3.743 28.714 1.00 49.22 179 ASP A O 1
ATOM 1412 N N . GLU A 1 180 ? -6.621 -2.746 26.786 1.00 46.97 180 GLU A N 1
ATOM 1413 C CA . GLU A 1 180 ? -6.693 -1.385 27.358 1.00 46.97 180 GLU A CA 1
ATOM 1414 C C . GLU A 1 180 ? -8.117 -0.930 27.748 1.00 46.97 180 GLU A C 1
ATOM 1416 O O . GLU A 1 180 ? -8.246 -0.219 28.744 1.00 46.97 180 GLU A O 1
ATOM 1421 N N . ASN A 1 181 ? -9.181 -1.376 27.059 1.00 44.31 181 ASN A N 1
ATOM 1422 C CA . ASN A 1 181 ? -10.549 -0.854 27.262 1.00 44.31 181 ASN A CA 1
ATOM 1423 C C . ASN A 1 181 ? -11.610 -1.897 27.678 1.00 44.31 181 ASN A C 1
ATOM 1425 O O . ASN A 1 181 ? -12.789 -1.571 27.761 1.00 44.31 181 ASN A O 1
ATOM 1429 N N . GLY A 1 182 ? -11.237 -3.147 27.973 1.00 37.81 182 GLY A N 1
ATOM 1430 C CA . GLY A 1 182 ? -12.209 -4.142 28.454 1.00 37.81 182 GLY A CA 1
ATOM 1431 C C . GLY A 1 182 ? -13.145 -4.710 27.379 1.00 37.81 182 GLY A C 1
ATOM 1432 O O . GLY A 1 182 ? -14.136 -5.359 27.712 1.00 37.81 182 GLY A O 1
ATOM 1433 N N . LEU A 1 183 ? -12.811 -4.555 26.094 1.00 43.44 183 LEU A N 1
ATOM 1434 C CA . LEU A 1 183 ? -13.278 -5.486 25.067 1.00 43.44 183 LEU A CA 1
ATOM 1435 C C . LEU A 1 183 ? -12.613 -6.837 25.356 1.00 43.44 183 LEU A C 1
ATOM 1437 O O . LEU A 1 183 ? -11.532 -7.098 24.860 1.00 43.44 183 LEU A O 1
ATOM 1441 N N . GLU A 1 184 ? -13.183 -7.698 26.198 1.00 38.97 184 GLU A N 1
ATOM 1442 C CA . GLU A 1 184 ? -12.596 -9.019 26.462 1.00 38.97 184 GLU A CA 1
ATOM 1443 C C . GLU A 1 184 ? -12.593 -9.894 25.180 1.00 38.97 184 GLU A C 1
ATOM 1445 O O . GLU A 1 184 ? -13.447 -10.761 24.980 1.00 38.97 184 GLU A O 1
ATOM 1450 N N . LEU A 1 185 ? -11.613 -9.709 24.287 1.00 43.66 185 LEU A N 1
ATOM 1451 C CA . LEU A 1 185 ? -11.208 -10.717 23.307 1.00 43.66 185 LEU A CA 1
ATOM 1452 C C . LEU A 1 185 ? -10.183 -11.611 23.996 1.00 43.66 185 LEU A C 1
ATOM 1454 O O . LEU A 1 185 ? -8.980 -11.566 23.733 1.00 43.66 185 LEU A O 1
ATOM 1458 N N . GLN A 1 186 ? -10.676 -12.427 24.929 1.00 35.22 186 GLN A N 1
ATOM 1459 C CA . GLN A 1 186 ? -9.890 -13.532 25.453 1.00 35.22 186 GLN A CA 1
ATOM 1460 C C . GLN A 1 186 ? -9.444 -14.386 24.255 1.00 35.22 186 GLN A C 1
ATOM 1462 O O . GLN A 1 186 ? -10.257 -15.008 23.579 1.00 35.22 186 GLN A O 1
ATOM 1467 N N . ASN A 1 187 ? -8.136 -14.382 23.996 1.00 44.28 187 ASN A N 1
ATOM 1468 C CA . ASN A 1 187 ? -7.458 -15.235 23.024 1.00 44.28 187 ASN A CA 1
ATOM 1469 C C . ASN A 1 187 ? -7.753 -14.941 21.529 1.00 44.28 187 ASN A C 1
ATOM 1471 O O . ASN A 1 187 ? -8.198 -15.799 20.771 1.00 44.28 187 ASN A O 1
ATOM 1475 N N . THR A 1 188 ? -7.395 -13.738 21.059 1.00 47.12 188 THR A N 1
ATOM 1476 C CA . THR A 1 188 ? -7.489 -13.294 19.641 1.00 47.12 188 THR A CA 1
ATOM 1477 C C . THR A 1 188 ? -6.752 -14.187 18.620 1.00 47.12 188 THR A C 1
ATOM 1479 O O . THR A 1 188 ? -6.905 -14.015 17.415 1.00 47.12 188 THR A O 1
ATOM 1482 N N . GLN A 1 189 ? -5.956 -15.163 19.066 1.00 48.66 189 GLN A N 1
ATOM 1483 C CA . GLN A 1 189 ? -5.320 -16.142 18.179 1.00 48.66 189 GLN A CA 1
ATOM 1484 C C . GLN A 1 189 ? -6.309 -17.176 17.603 1.00 48.66 189 GLN A C 1
ATOM 1486 O O . GLN A 1 189 ? -5.967 -17.839 16.626 1.00 48.66 189 GLN A O 1
ATOM 1491 N N . GLU A 1 190 ? -7.519 -17.282 18.166 1.00 55.72 190 GLU A N 1
ATOM 1492 C CA . GLU A 1 190 ? -8.560 -18.243 17.759 1.00 55.72 190 GLU A CA 1
ATOM 1493 C C . GLU A 1 190 ? -9.828 -17.595 17.179 1.00 55.72 190 GLU A C 1
ATOM 1495 O O . GLU A 1 190 ? -10.677 -18.301 16.642 1.00 55.72 190 GLU A O 1
ATOM 1500 N N . ILE A 1 191 ? -9.956 -16.266 17.252 1.00 65.94 191 ILE A N 1
ATOM 1501 C CA . ILE A 1 191 ? -11.149 -15.551 16.782 1.00 65.94 191 ILE A CA 1
ATOM 1502 C C . ILE A 1 191 ? -11.032 -15.314 15.273 1.00 65.94 191 ILE A C 1
ATOM 1504 O O . ILE A 1 191 ? -10.045 -14.756 14.775 1.00 65.94 191 ILE A O 1
ATOM 1508 N N . SER A 1 192 ? -12.040 -15.765 14.535 1.00 81.00 192 SER A N 1
ATOM 1509 C CA . SER A 1 192 ? -12.145 -15.563 13.089 1.00 81.00 192 SER A CA 1
ATOM 1510 C C . SER A 1 192 ? -12.348 -14.082 12.746 1.00 81.00 192 SER A C 1
ATOM 1512 O O . SER A 1 192 ? -12.851 -13.299 13.554 1.00 81.00 192 SER A O 1
ATOM 1514 N N . THR A 1 193 ? -11.946 -13.667 11.540 1.00 82.31 193 THR A N 1
ATOM 1515 C CA . THR A 1 193 ? -12.165 -12.283 11.082 1.00 82.31 193 THR A CA 1
ATOM 1516 C C . THR A 1 193 ? -13.665 -11.960 11.095 1.00 82.31 193 THR A C 1
ATOM 1518 O O . THR A 1 193 ? -14.074 -10.878 11.507 1.00 82.31 193 THR A O 1
ATOM 1521 N N . GLU A 1 194 ? -14.487 -12.937 10.721 1.00 84.19 194 GLU A N 1
ATOM 1522 C CA . GLU A 1 194 ? -15.942 -12.875 10.674 1.00 84.19 194 GLU A CA 1
ATOM 1523 C C . GLU A 1 194 ? -16.557 -12.606 12.051 1.00 84.19 194 GLU A C 1
ATOM 1525 O O . GLU A 1 194 ? -17.455 -11.776 12.173 1.00 84.19 194 GLU A O 1
ATOM 1530 N N . GLU A 1 195 ? -16.054 -13.252 13.105 1.00 80.06 195 GLU A N 1
ATOM 1531 C CA . GLU A 1 195 ? -16.505 -12.997 14.477 1.00 80.06 195 GLU A CA 1
ATOM 1532 C C . GLU A 1 195 ? -16.135 -11.589 14.951 1.00 80.06 195 GLU A C 1
ATOM 1534 O O . GLU A 1 195 ? -16.935 -10.950 15.636 1.00 80.06 195 GLU A O 1
ATOM 1539 N N . ILE A 1 196 ? -14.954 -11.081 14.577 1.00 80.00 196 ILE A N 1
ATOM 1540 C CA . ILE A 1 196 ? -14.559 -9.699 14.887 1.00 80.00 196 ILE A CA 1
ATOM 1541 C C . ILE A 1 196 ? -15.504 -8.719 14.180 1.00 80.00 196 ILE A C 1
ATOM 1543 O O . ILE A 1 196 ? -16.005 -7.793 14.813 1.00 80.00 196 ILE A O 1
ATOM 1547 N N . ILE A 1 197 ? -15.793 -8.939 12.895 1.00 83.31 197 ILE A N 1
ATOM 1548 C CA . ILE A 1 197 ? -16.702 -8.091 12.110 1.00 83.31 197 ILE A CA 1
ATOM 1549 C C . ILE A 1 197 ? -18.118 -8.111 12.698 1.00 83.31 197 ILE A C 1
ATOM 1551 O O . ILE A 1 197 ? -18.727 -7.055 12.852 1.00 83.31 197 ILE A O 1
ATOM 1555 N N . ALA A 1 198 ? -18.629 -9.287 13.072 1.00 82.62 198 ALA A N 1
ATOM 1556 C CA . ALA A 1 198 ? -19.951 -9.421 13.680 1.00 82.62 198 ALA A CA 1
ATOM 1557 C C . ALA A 1 198 ? -20.053 -8.665 15.015 1.00 82.62 198 ALA A C 1
ATOM 1559 O O . ALA A 1 198 ? -21.069 -8.027 15.282 1.00 82.62 198 ALA A O 1
ATOM 1560 N N . ARG A 1 199 ? -18.993 -8.687 15.834 1.00 81.50 199 ARG A N 1
ATOM 1561 C CA . ARG A 1 199 ? -18.927 -7.893 17.072 1.00 81.50 199 ARG A CA 1
ATOM 1562 C C . ARG A 1 199 ? -18.888 -6.398 16.789 1.00 81.50 199 ARG A C 1
ATOM 1564 O O . ARG A 1 199 ? -19.661 -5.665 17.381 1.00 81.50 199 ARG A O 1
ATOM 1571 N N . ILE A 1 200 ? -18.064 -5.960 15.836 1.00 82.00 200 ILE A N 1
ATOM 1572 C CA . ILE A 1 200 ? -18.017 -4.553 15.412 1.00 82.00 200 ILE A CA 1
ATOM 1573 C C . ILE A 1 200 ? -19.400 -4.071 14.968 1.00 82.00 200 ILE A C 1
ATOM 1575 O O . ILE A 1 200 ? -19.789 -2.953 15.294 1.00 82.00 200 ILE A O 1
ATOM 1579 N N . GLN A 1 201 ? -20.138 -4.902 14.230 1.00 85.44 201 GLN A N 1
ATOM 1580 C CA . GLN A 1 201 ? -21.499 -4.583 13.817 1.00 85.44 201 GLN A CA 1
ATOM 1581 C C . GLN A 1 201 ? -22.449 -4.468 15.019 1.00 85.44 201 GLN A C 1
ATOM 1583 O O . GLN A 1 201 ? -23.214 -3.511 15.085 1.00 85.44 201 GLN A O 1
ATOM 1588 N N . ALA A 1 202 ? -22.386 -5.400 15.972 1.00 81.44 202 ALA A N 1
ATOM 1589 C CA . ALA A 1 202 ? -23.200 -5.339 17.184 1.00 81.44 202 ALA A CA 1
ATOM 1590 C C . ALA A 1 202 ? -22.888 -4.085 18.024 1.00 81.44 202 ALA A C 1
ATOM 1592 O O . ALA A 1 202 ? -23.811 -3.382 18.425 1.00 81.44 202 ALA A O 1
ATOM 1593 N N . ASP A 1 203 ? -21.607 -3.754 18.210 1.00 81.56 203 ASP A N 1
ATOM 1594 C CA . ASP A 1 203 ? -21.167 -2.554 18.935 1.00 81.56 203 ASP A CA 1
ATOM 1595 C C . ASP A 1 203 ? -21.629 -1.267 18.230 1.00 81.56 203 ASP A C 1
ATOM 1597 O O . ASP A 1 203 ? -22.000 -0.289 18.877 1.00 81.56 203 ASP A O 1
ATOM 1601 N N . LEU A 1 204 ? -21.622 -1.259 16.893 1.00 83.25 204 LEU A N 1
ATOM 1602 C CA . LEU A 1 204 ? -22.159 -0.173 16.068 1.00 83.25 204 LEU A CA 1
ATOM 1603 C C . LEU A 1 204 ? -23.661 0.036 16.289 1.00 83.25 204 LEU A C 1
ATOM 1605 O O . LEU A 1 204 ? -24.104 1.180 16.366 1.00 83.25 204 LEU A O 1
ATOM 1609 N N . GLU A 1 205 ? -24.428 -1.053 16.352 1.00 85.00 205 GLU A N 1
ATOM 1610 C CA . GLU A 1 205 ? -25.877 -1.032 16.585 1.00 85.00 205 GLU A CA 1
ATOM 1611 C C . GLU A 1 205 ? -26.208 -0.616 18.028 1.00 85.00 205 GLU A C 1
ATOM 1613 O O . GLU A 1 205 ? -27.133 0.164 18.248 1.00 85.00 205 GLU A O 1
ATOM 1618 N N . GLU A 1 206 ? -25.431 -1.073 19.014 1.00 82.62 206 GLU A N 1
ATOM 1619 C CA . GLU A 1 206 ? -25.592 -0.687 20.421 1.00 82.62 206 GLU A CA 1
ATOM 1620 C C . GLU A 1 206 ? -25.267 0.795 20.641 1.00 82.62 206 GLU A C 1
ATOM 1622 O O . GLU A 1 206 ? -26.060 1.533 21.232 1.00 82.62 206 GLU A O 1
ATOM 1627 N N . LYS A 1 207 ? -24.132 1.259 20.106 1.00 77.75 207 LYS A N 1
ATOM 1628 C CA . LYS A 1 207 ? -23.680 2.647 20.253 1.00 77.75 207 LYS A CA 1
ATOM 1629 C C . LYS A 1 207 ? -24.401 3.615 19.315 1.00 77.75 207 LYS A C 1
ATOM 1631 O O . LYS A 1 207 ? -24.123 4.808 19.378 1.00 77.75 207 LYS A O 1
ATOM 1636 N N . GLU A 1 208 ? -25.340 3.172 18.470 1.00 78.12 208 GLU A N 1
ATOM 1637 C CA . GLU A 1 208 ? -26.071 4.045 17.532 1.00 78.12 208 GLU A CA 1
ATOM 1638 C C . GLU A 1 208 ? -26.792 5.205 18.238 1.00 78.12 208 GLU A C 1
ATOM 1640 O O . GLU A 1 208 ? -26.893 6.297 17.684 1.00 78.12 208 GLU A O 1
ATOM 1645 N N . ALA A 1 209 ? -27.237 4.999 19.482 1.00 73.50 209 ALA A N 1
ATOM 1646 C CA . ALA A 1 209 ? -27.865 6.039 20.298 1.00 73.50 209 ALA A CA 1
ATOM 1647 C C . ALA A 1 209 ? -26.868 7.049 20.908 1.00 73.50 209 ALA A C 1
ATOM 1649 O O . ALA A 1 209 ? -27.268 8.155 21.277 1.00 73.50 209 ALA A O 1
ATOM 1650 N N . GLU A 1 210 ? -25.593 6.675 21.028 1.00 73.31 210 GLU A N 1
ATOM 1651 C CA . GLU A 1 210 ? -24.511 7.481 21.615 1.00 73.31 210 GLU A CA 1
ATOM 1652 C C . GLU A 1 210 ? -23.671 8.180 20.533 1.00 73.31 210 GLU A C 1
ATOM 1654 O O . GLU A 1 210 ? -23.161 9.286 20.725 1.00 73.31 210 GLU A O 1
ATOM 1659 N N . LEU A 1 211 ? -23.564 7.551 19.362 1.00 71.31 211 LEU A N 1
ATOM 1660 C CA . LEU A 1 211 ? -22.944 8.090 18.163 1.00 71.31 211 LEU A CA 1
ATOM 1661 C C . LEU A 1 211 ? -23.778 9.260 17.629 1.00 71.31 211 LEU A C 1
ATOM 1663 O O . LEU A 1 211 ? -24.928 9.108 17.225 1.00 71.31 211 LEU A O 1
ATOM 1667 N N . GLY A 1 212 ? -23.168 10.444 17.543 1.00 78.12 212 GLY A N 1
ATOM 1668 C CA . GLY A 1 212 ? -23.747 11.537 16.763 1.00 78.12 212 GLY A CA 1
ATOM 1669 C C . GLY A 1 212 ? -23.984 11.108 15.308 1.00 78.12 212 GLY A C 1
ATOM 1670 O O . GLY A 1 212 ? -23.216 10.314 14.761 1.00 78.12 212 GLY A O 1
ATOM 1671 N N . GLU A 1 213 ? -25.011 11.669 14.662 1.00 79.69 213 GLU A N 1
ATOM 1672 C CA . GLU A 1 213 ? -25.450 11.292 13.303 1.00 79.69 213 GLU A CA 1
ATOM 1673 C C . GLU A 1 213 ? -24.293 11.242 12.285 1.00 79.69 213 GLU A C 1
ATOM 1675 O O . GLU A 1 213 ? -24.199 10.324 11.470 1.00 79.69 213 GLU A O 1
ATOM 1680 N N . GLU A 1 214 ? -23.357 12.190 12.374 1.00 80.38 214 GLU A N 1
ATOM 1681 C CA . GLU A 1 214 ? -22.187 12.253 11.493 1.00 80.38 214 GLU A CA 1
ATOM 1682 C C . GLU A 1 214 ? -21.155 11.148 11.785 1.00 80.38 214 GLU A C 1
ATOM 1684 O O . GLU A 1 214 ? -20.600 10.562 10.856 1.00 80.38 214 GLU A O 1
ATOM 1689 N N . ALA A 1 215 ? -20.922 10.815 13.059 1.00 80.62 215 ALA A N 1
ATOM 1690 C CA . ALA A 1 215 ? -19.994 9.752 13.446 1.00 80.62 215 ALA A CA 1
ATOM 1691 C C . ALA A 1 215 ? -20.540 8.371 13.057 1.00 80.62 215 ALA A C 1
ATOM 1693 O O . ALA A 1 215 ? -19.803 7.551 12.511 1.00 80.62 215 ALA A O 1
ATOM 1694 N N . LEU A 1 216 ? -21.846 8.148 13.244 1.00 82.44 216 LEU A N 1
ATOM 1695 C CA . LEU A 1 216 ? -22.535 6.937 12.798 1.00 82.44 216 LEU A CA 1
ATOM 1696 C C . LEU A 1 216 ? -22.435 6.773 11.279 1.00 82.44 216 LEU A C 1
ATOM 1698 O O . LEU A 1 216 ? -22.101 5.701 10.774 1.00 82.44 216 LEU A O 1
ATOM 1702 N N . LYS A 1 217 ? -22.698 7.854 10.538 1.00 86.50 217 LYS A N 1
ATOM 1703 C CA . LYS A 1 217 ? -22.613 7.858 9.078 1.00 86.50 217 LYS A CA 1
ATOM 1704 C C . LYS A 1 217 ? -21.204 7.512 8.600 1.00 86.50 217 LYS A C 1
ATOM 1706 O O . LYS A 1 217 ? -21.060 6.697 7.694 1.00 86.50 217 LYS A O 1
ATOM 1711 N N . GLN A 1 218 ? -20.171 8.090 9.212 1.00 85.56 218 GLN A N 1
ATOM 1712 C CA . GLN A 1 218 ? -18.781 7.767 8.879 1.00 85.56 218 GLN A CA 1
ATOM 1713 C C . GLN A 1 218 ? -18.429 6.318 9.217 1.00 85.56 218 GLN A C 1
ATOM 1715 O O . GLN A 1 218 ? -17.812 5.638 8.402 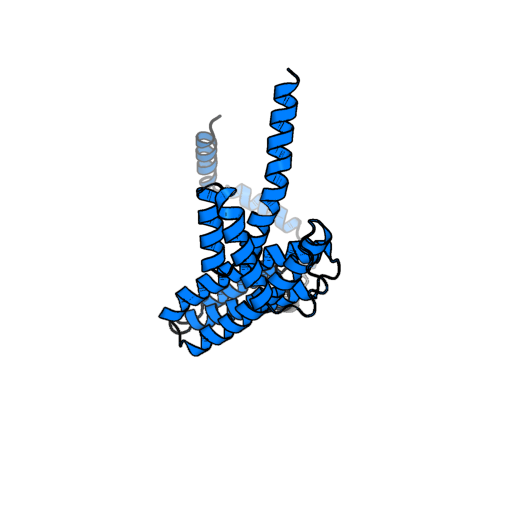1.00 85.56 218 GLN A O 1
ATOM 1720 N N . ALA A 1 219 ? -18.861 5.820 10.374 1.00 85.19 219 ALA A N 1
ATOM 1721 C CA . ALA A 1 219 ? -18.601 4.445 10.769 1.00 85.19 219 ALA A CA 1
ATOM 1722 C C . ALA A 1 219 ? -19.287 3.436 9.830 1.00 85.19 219 ALA A C 1
ATOM 1724 O O . ALA A 1 219 ? -18.660 2.458 9.431 1.00 85.19 219 ALA A O 1
ATOM 1725 N N . ARG A 1 220 ? -20.520 3.717 9.382 1.00 87.38 220 ARG A N 1
ATOM 1726 C CA . ARG A 1 220 ? -21.207 2.917 8.352 1.00 87.38 220 ARG A CA 1
ATOM 1727 C C . ARG A 1 220 ? -20.474 2.946 7.013 1.00 87.38 220 ARG A C 1
ATOM 1729 O O . ARG A 1 220 ? -20.293 1.894 6.414 1.00 87.38 220 ARG A O 1
ATOM 1736 N N . LEU A 1 221 ? -19.978 4.109 6.582 1.00 88.25 221 LEU A N 1
ATOM 1737 C CA . LEU A 1 221 ? -19.170 4.210 5.361 1.00 88.25 221 LEU A CA 1
ATOM 1738 C C . LEU A 1 221 ? -17.892 3.362 5.442 1.00 88.25 221 LEU A C 1
ATOM 1740 O O . LEU A 1 221 ? -17.556 2.684 4.474 1.00 88.25 221 LEU A O 1
ATOM 1744 N N . TYR A 1 222 ? -17.197 3.370 6.583 1.00 87.44 222 TYR A N 1
ATOM 1745 C CA . TYR A 1 222 ? -16.013 2.529 6.779 1.00 87.44 222 TYR A CA 1
ATOM 1746 C C . TYR A 1 222 ? -16.354 1.040 6.842 1.00 87.44 222 TYR A C 1
ATOM 1748 O O . TYR A 1 222 ? -15.615 0.221 6.295 1.00 87.44 222 TYR A O 1
ATOM 1756 N N . PHE A 1 223 ? -17.482 0.687 7.460 1.00 87.31 223 PHE A N 1
ATOM 1757 C CA . PHE A 1 223 ? -17.961 -0.690 7.515 1.00 87.31 223 PHE A CA 1
ATOM 1758 C C . PHE A 1 223 ? -18.296 -1.221 6.114 1.00 87.31 223 PHE A C 1
ATOM 1760 O O . PHE A 1 223 ? -17.843 -2.299 5.737 1.00 87.31 223 PHE A O 1
ATOM 1767 N N . GLU A 1 224 ? -19.017 -0.436 5.311 1.00 87.38 224 GLU A N 1
ATOM 1768 C CA . GLU A 1 224 ? -19.354 -0.763 3.920 1.00 87.38 224 GLU A CA 1
ATOM 1769 C C . GLU A 1 224 ? -18.115 -0.841 3.020 1.00 87.38 224 GLU A C 1
ATOM 1771 O O . GLU A 1 224 ? -18.074 -1.655 2.099 1.00 87.38 224 GLU A O 1
ATOM 1776 N N . SER A 1 225 ? -17.079 -0.037 3.290 1.00 81.62 225 SER A N 1
ATOM 1777 C CA . SER A 1 225 ? -15.805 -0.114 2.567 1.00 81.62 225 SER A CA 1
ATOM 1778 C C . SER A 1 225 ? -14.881 -1.239 3.048 1.00 81.62 225 SER A C 1
ATOM 1780 O O . SER A 1 225 ? -13.790 -1.393 2.498 1.00 81.62 225 SER A O 1
ATOM 1782 N N . GLY A 1 226 ? -15.271 -1.990 4.084 1.00 83.44 226 GLY A N 1
ATOM 1783 C CA . GLY A 1 226 ? -14.466 -3.055 4.686 1.00 83.44 226 GLY A CA 1
ATOM 1784 C C . GLY A 1 226 ? -13.262 -2.571 5.506 1.00 83.44 226 GLY A C 1
ATOM 1785 O O . GLY A 1 226 ? -12.365 -3.365 5.786 1.00 83.44 226 GLY A O 1
ATOM 1786 N N . ASP A 1 227 ? -13.213 -1.291 5.900 1.00 85.69 227 ASP A N 1
ATOM 1787 C CA . ASP A 1 227 ? -12.142 -0.732 6.742 1.00 85.69 227 ASP A CA 1
ATOM 1788 C C . ASP A 1 227 ? -12.518 -0.835 8.225 1.00 85.69 227 ASP A C 1
ATOM 1790 O O . ASP A 1 227 ? -12.757 0.147 8.933 1.00 85.69 227 ASP A O 1
ATOM 1794 N N . TYR A 1 228 ? -12.604 -2.074 8.700 1.00 86.50 228 TYR A N 1
ATOM 1795 C CA . TYR A 1 228 ? -13.030 -2.394 10.062 1.00 86.50 228 TYR A CA 1
ATOM 1796 C C . TYR A 1 228 ? -12.085 -1.839 11.138 1.00 86.50 228 TYR A C 1
ATOM 1798 O O . TYR A 1 228 ? -12.507 -1.601 12.269 1.00 86.50 228 TYR A O 1
ATOM 1806 N N . VAL A 1 229 ? -10.819 -1.576 10.795 1.00 86.50 229 VAL A N 1
ATOM 1807 C CA . VAL A 1 229 ? -9.864 -0.920 11.700 1.00 86.50 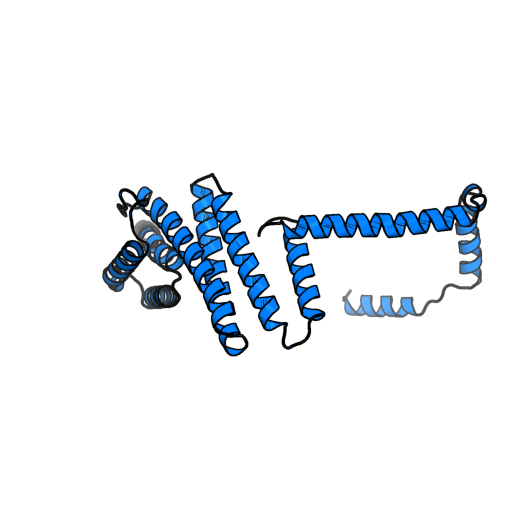229 VAL A CA 1
ATOM 1808 C C . VAL A 1 229 ? -10.290 0.520 11.980 1.00 86.50 229 VAL A C 1
ATOM 1810 O O . VAL A 1 229 ? -10.254 0.940 13.135 1.00 86.50 229 VAL A O 1
ATOM 1813 N N . LEU A 1 230 ? -10.738 1.266 10.965 1.00 86.44 230 LEU A N 1
ATOM 1814 C CA . LEU A 1 230 ? -11.266 2.619 11.162 1.00 86.44 230 LEU A CA 1
ATOM 1815 C C . LEU A 1 230 ? -12.576 2.625 11.949 1.00 86.44 230 LEU A C 1
ATOM 1817 O O . LEU A 1 230 ? -12.789 3.522 12.764 1.00 86.44 230 LEU A O 1
ATOM 1821 N N . VAL A 1 231 ? -13.431 1.618 11.752 1.00 86.12 231 VAL A N 1
ATOM 1822 C CA . VAL A 1 231 ? -14.638 1.454 12.573 1.00 86.12 231 VAL A CA 1
ATOM 1823 C C . VAL A 1 231 ? -14.259 1.251 14.041 1.00 86.12 231 VAL A C 1
ATOM 1825 O O . VAL A 1 231 ? -14.759 1.970 14.902 1.00 86.12 231 VAL A O 1
ATOM 1828 N N . LEU A 1 232 ? -13.317 0.347 14.331 1.00 82.81 232 LEU A N 1
ATOM 1829 C CA . LEU A 1 232 ? -12.813 0.137 15.691 1.00 82.81 232 LEU A CA 1
ATOM 1830 C C . LEU A 1 232 ? -12.193 1.406 16.284 1.00 82.81 232 LEU A C 1
ATOM 1832 O O . LEU A 1 232 ? -12.422 1.698 17.455 1.00 82.81 232 LEU A O 1
ATOM 1836 N N . GLU A 1 233 ? -11.423 2.172 15.505 1.00 82.44 233 GLU A N 1
ATOM 1837 C CA . GLU A 1 233 ? -10.862 3.455 15.952 1.00 82.44 233 GLU A CA 1
ATOM 1838 C C . GLU A 1 233 ? -11.963 4.455 16.319 1.00 82.44 233 GLU A C 1
ATOM 1840 O O . GLU A 1 233 ? -11.850 5.134 17.337 1.00 82.44 233 GLU A O 1
ATOM 1845 N N . LEU A 1 234 ? -13.032 4.553 15.524 1.00 83.50 234 LEU A N 1
ATOM 1846 C CA . LEU A 1 234 ? -14.163 5.422 15.849 1.00 83.50 234 LEU A CA 1
ATOM 1847 C C . LEU A 1 234 ? -14.852 4.970 17.140 1.00 83.50 234 LEU A C 1
ATOM 1849 O O . LEU A 1 234 ? -15.031 5.783 18.044 1.00 83.50 234 LEU A O 1
ATOM 1853 N N . LEU A 1 235 ? -15.174 3.679 17.257 1.00 78.25 235 LEU A N 1
ATOM 1854 C CA . LEU A 1 235 ? -15.861 3.120 18.425 1.00 78.25 235 LEU A CA 1
ATOM 1855 C C . LEU A 1 235 ? -15.041 3.252 19.721 1.00 78.25 235 LEU A C 1
ATOM 1857 O O . LEU A 1 235 ? -15.616 3.499 20.781 1.00 78.25 235 LEU A O 1
ATOM 1861 N N . THR A 1 236 ? -13.711 3.127 19.641 1.00 75.38 236 THR A N 1
ATOM 1862 C CA . THR A 1 236 ? -12.800 3.262 20.799 1.00 75.38 236 THR A CA 1
ATOM 1863 C C . THR A 1 236 ? -12.485 4.713 21.157 1.00 75.38 236 THR A C 1
ATOM 1865 O O . THR A 1 236 ? -12.395 5.052 22.335 1.00 75.38 236 THR A O 1
ATOM 1868 N N . ASN A 1 237 ? -12.354 5.614 20.178 1.00 70.50 237 ASN A N 1
ATOM 1869 C CA . ASN A 1 237 ? -12.147 7.038 20.464 1.00 70.50 237 ASN A CA 1
ATOM 1870 C C . ASN A 1 237 ? -13.374 7.693 21.119 1.00 70.50 237 ASN A C 1
ATOM 1872 O O . ASN A 1 237 ? -13.216 8.684 21.830 1.00 70.50 237 ASN A O 1
ATOM 1876 N N . LEU A 1 238 ? -14.576 7.142 20.929 1.00 56.38 238 LEU A N 1
ATOM 1877 C CA . LEU A 1 238 ? -15.800 7.630 21.574 1.00 56.38 238 LEU A CA 1
ATOM 1878 C C . LEU A 1 238 ? -15.839 7.356 23.082 1.00 56.38 238 LEU A C 1
ATOM 1880 O O . LEU A 1 238 ? -16.294 8.218 23.827 1.00 56.38 238 LEU A O 1
ATOM 1884 N N . GLU A 1 239 ? -15.250 6.254 23.556 1.00 50.44 239 GLU A N 1
ATOM 1885 C CA . GLU A 1 239 ? -15.077 6.012 25.001 1.00 50.44 239 GLU A CA 1
ATOM 1886 C C . GLU A 1 239 ? -14.164 7.061 25.657 1.00 50.44 239 GLU A C 1
ATOM 1888 O O . GLU A 1 239 ? -14.349 7.420 26.818 1.00 50.44 239 GLU A O 1
ATOM 1893 N N . ASN A 1 240 ? -13.218 7.628 24.898 1.00 44.12 240 ASN A N 1
ATOM 1894 C CA . ASN A 1 240 ? -12.397 8.755 25.349 1.00 44.12 240 ASN A CA 1
ATOM 1895 C C . ASN A 1 240 ? -13.081 10.122 25.165 1.00 44.12 240 ASN A C 1
ATOM 1897 O O . ASN A 1 240 ? -12.725 11.077 25.860 1.00 44.12 240 ASN A O 1
ATOM 1901 N N . TYR A 1 241 ? -14.064 10.242 24.266 1.00 34.16 241 TYR A N 1
ATOM 1902 C CA . TYR A 1 241 ? -14.819 11.484 24.070 1.00 34.16 241 TYR A CA 1
ATOM 1903 C C . TYR A 1 241 ? -15.725 11.784 25.271 1.00 34.16 241 TYR A C 1
ATOM 1905 O O . TYR A 1 241 ? -15.865 12.945 25.660 1.00 34.16 241 TYR A O 1
ATOM 1913 N N . ASP A 1 242 ? -16.238 10.750 25.943 1.00 37.53 242 ASP A N 1
ATOM 1914 C CA . ASP A 1 242 ? -16.949 10.904 27.214 1.00 37.53 242 ASP A CA 1
ATOM 1915 C C . ASP A 1 242 ? -16.040 11.423 28.339 1.00 37.53 242 ASP A C 1
ATOM 1917 O O . ASP A 1 242 ? -16.489 12.177 29.201 1.00 37.53 242 ASP A O 1
ATOM 1921 N N . ILE A 1 243 ? -14.740 11.118 28.321 1.00 33.47 243 ILE A N 1
ATOM 1922 C CA . ILE A 1 243 ? -13.794 11.646 29.315 1.00 33.47 243 ILE A CA 1
ATOM 1923 C C . ILE A 1 243 ? -13.520 13.135 29.059 1.00 33.47 243 ILE A C 1
ATOM 1925 O O . ILE A 1 243 ? -13.550 13.928 29.996 1.00 33.47 243 ILE A O 1
ATOM 1929 N N . ILE A 1 244 ? -13.314 13.546 27.804 1.00 31.02 244 ILE A N 1
ATOM 1930 C CA . ILE A 1 244 ? -13.011 14.949 27.465 1.00 31.02 244 ILE A CA 1
ATOM 1931 C C . ILE A 1 244 ? -14.240 15.847 27.674 1.00 31.02 244 ILE A C 1
ATOM 1933 O O . ILE A 1 244 ? -14.128 16.899 28.302 1.00 31.02 244 ILE A O 1
ATOM 1937 N N . THR A 1 245 ? -15.427 15.397 27.254 1.00 33.88 245 THR A N 1
ATOM 1938 C CA . THR A 1 245 ? -16.672 16.168 27.420 1.00 33.88 245 THR A CA 1
ATOM 1939 C C . THR A 1 245 ? -17.093 16.262 28.893 1.00 33.88 245 THR A C 1
ATOM 1941 O O . THR A 1 245 ? -17.681 17.261 29.310 1.00 33.88 245 THR A O 1
ATOM 1944 N N . ASN A 1 246 ? -16.776 15.255 29.717 1.00 35.06 246 ASN A N 1
ATOM 1945 C CA . ASN A 1 246 ? -17.010 15.325 31.161 1.00 35.06 246 ASN A CA 1
ATOM 1946 C C . ASN A 1 246 ? -15.948 16.153 31.898 1.00 35.06 246 ASN A C 1
ATOM 1948 O O . ASN A 1 246 ? -16.280 16.759 32.913 1.00 35.06 246 ASN A O 1
ATOM 1952 N N . ILE A 1 247 ? -14.710 16.243 31.401 1.00 34.44 247 ILE A N 1
ATOM 1953 C CA . ILE A 1 247 ? -13.693 17.140 31.972 1.00 34.44 247 ILE A CA 1
ATOM 1954 C C . ILE A 1 247 ? -14.057 18.609 31.714 1.00 34.44 247 ILE A C 1
ATOM 1956 O O . ILE A 1 247 ? -14.045 19.384 32.667 1.00 34.44 247 ILE A O 1
ATOM 1960 N N . GLU A 1 248 ? -14.483 18.981 30.500 1.00 36.22 248 GLU A N 1
ATOM 1961 C CA . GLU A 1 248 ? -14.943 20.354 30.209 1.00 36.22 248 GLU A CA 1
ATOM 1962 C C . GLU A 1 248 ? -16.174 20.736 31.050 1.00 36.22 248 GLU A C 1
ATOM 1964 O O . GLU A 1 248 ? -16.198 21.796 31.672 1.00 36.22 248 GLU A O 1
ATOM 1969 N N . LYS A 1 249 ? -17.155 19.832 31.196 1.00 41.25 249 LYS A N 1
ATOM 1970 C CA . LYS A 1 249 ? -18.324 20.065 32.068 1.00 41.25 249 LYS A CA 1
ATOM 1971 C C . LYS A 1 249 ? -17.973 20.140 33.560 1.00 41.25 249 LYS A C 1
ATOM 1973 O O . LYS A 1 249 ? -18.689 20.787 34.321 1.00 41.25 249 LYS A O 1
ATOM 1978 N N . LEU A 1 250 ? -16.901 19.480 34.003 1.00 35.75 250 LEU A N 1
ATOM 1979 C CA . LEU A 1 250 ? -16.416 19.543 35.388 1.00 35.75 250 LEU A CA 1
ATOM 1980 C C . LEU A 1 250 ? -15.556 20.783 35.671 1.00 35.75 250 LEU A C 1
ATOM 1982 O O . LEU A 1 250 ? -15.420 21.154 36.839 1.00 35.75 250 LEU A O 1
ATOM 1986 N N . GLU A 1 251 ? -14.976 21.409 34.646 1.00 41.41 251 GLU A N 1
ATOM 1987 C CA . GLU A 1 251 ? -14.275 22.692 34.758 1.00 41.41 251 GLU A CA 1
ATOM 1988 C C . GLU A 1 251 ? -15.254 23.873 34.701 1.00 41.41 251 GLU A C 1
ATOM 1990 O O . GLU A 1 251 ? -15.159 24.760 35.546 1.00 41.41 251 GLU A O 1
ATOM 1995 N N . GLU A 1 252 ? -16.278 23.829 33.841 1.00 50.88 252 GLU A N 1
ATOM 1996 C CA . GLU A 1 252 ? -17.350 24.842 33.809 1.00 50.88 252 GLU A CA 1
ATOM 1997 C C . GLU A 1 252 ? -18.243 24.825 35.063 1.00 50.88 252 GLU A C 1
ATOM 1999 O O . GLU A 1 252 ? -18.780 25.854 35.457 1.00 50.88 252 GLU A O 1
ATOM 2004 N N . ALA A 1 253 ? -18.384 23.680 35.741 1.00 46.06 253 ALA A N 1
ATOM 2005 C CA . ALA A 1 253 ? -19.125 23.578 37.004 1.00 46.06 253 ALA A CA 1
ATOM 2006 C C . ALA A 1 253 ? -18.321 24.033 38.243 1.00 46.06 253 ALA A C 1
ATOM 2008 O O . ALA A 1 253 ? -18.829 23.959 39.367 1.00 46.06 253 ALA A O 1
ATOM 2009 N N . LYS A 1 254 ? -17.057 24.442 38.063 1.00 45.84 254 LYS A N 1
ATOM 2010 C CA . LYS A 1 254 ? -16.171 24.944 39.128 1.00 45.84 254 LYS A CA 1
ATOM 2011 C C . LYS A 1 254 ? -15.946 26.460 39.084 1.00 45.84 254 LYS A C 1
ATOM 2013 O O . LYS A 1 254 ? -15.280 26.965 39.991 1.00 45.84 254 LYS A O 1
ATOM 2018 N N . GLU A 1 255 ? -16.504 27.161 38.098 1.00 43.09 255 GLU A N 1
ATOM 2019 C CA . GLU A 1 255 ? -16.635 28.629 38.069 1.00 43.09 255 GLU A CA 1
ATOM 2020 C C . GLU A 1 255 ? -18.034 29.077 38.521 1.00 43.09 255 GLU A C 1
ATOM 2022 O O . GLU A 1 255 ? -18.112 30.129 39.200 1.00 43.09 255 GLU A O 1
#